Protein AF-A0ABD1NF97-F1 (afdb_monomer)

Solvent-accessible surface area (backbone atoms only — not comparable to full-atom values): 14768 Å² total; per-residue (Å²): 141,86,87,86,78,88,83,76,80,76,78,76,78,68,70,72,87,54,79,69,51,75,65,55,55,48,34,54,52,53,42,52,52,50,52,53,54,33,55,71,38,88,77,66,45,51,82,86,77,49,41,34,66,60,52,49,51,50,58,58,59,49,21,80,76,25,82,35,76,45,43,47,90,87,40,94,49,40,40,38,73,78,60,95,65,89,71,91,49,53,47,26,58,48,53,69,58,53,53,55,48,42,56,36,46,44,54,45,40,45,76,73,75,43,53,78,92,72,33,34,68,71,26,69,68,40,54,51,49,55,50,51,47,41,53,49,49,26,49,18,32,39,49,74,81,70,72,84,68,77,69,74,81,77,76,89,68,90,79,83,89,84,90,79,89,82,82,89,81,89,85,87,80,90,84,89,82,90,84,82,89,77,89,78,78,80,75,84,70,80,76,73,87,68,77,74,82,67,73,84,74,85,76,88,79,89,67,85,83,80,87,85,79,86,87,88,85,85,87,87,135

InterPro domains:
  IPR006936 ALOG domain [PF04852] (19-135)
  IPR006936 ALOG domain [PS51697] (22-149)
  IPR040222 ALOG family [PTHR31165] (17-163)

pLDDT: mean 70.81, std 26.91, range [27.0, 98.5]

Secondary structure (DSSP, 8-state):
---------------------HHHHHHHHHHHHHHHHHHTSSSPPPGGG--HHHHHHHHHHHGGG--EE---TTSTTTT-SS-SS---PPEE--HHHHHHHHHHHHHHHHHTT--GGG-GGG-HHHHHHHHHHHHHHHHHTT----------------------------------------------------GGG---------S--------------

Structure (mmCIF, N/CA/C/O backbone):
data_AF-A0ABD1NF97-F1
#
_entry.id   AF-A0ABD1NF97-F1
#
loop_
_atom_site.group_PDB
_atom_site.id
_atom_site.type_symbol
_atom_site.label_atom_id
_atom_site.label_alt_id
_atom_site.label_comp_id
_atom_site.label_asym_id
_atom_site.label_entity_id
_atom_site.label_seq_id
_atom_site.pdbx_PDB_ins_code
_atom_site.Cartn_x
_atom_site.Cartn_y
_atom_site.Cartn_z
_atom_site.occupancy
_atom_site.B_iso_or_equiv
_atom_site.auth_seq_id
_atom_site.auth_comp_id
_atom_site.auth_asym_id
_atom_site.auth_atom_id
_atom_site.pdbx_PDB_model_num
ATOM 1 N N . MET A 1 1 ? 12.497 46.016 62.627 1.00 49.78 1 MET A N 1
ATOM 2 C CA . MET A 1 1 ? 12.004 46.486 61.315 1.00 49.78 1 MET A CA 1
ATOM 3 C C . MET A 1 1 ? 13.279 46.627 60.500 1.00 49.78 1 MET A C 1
ATOM 5 O O . MET A 1 1 ? 14.109 47.409 60.916 1.00 49.78 1 MET A O 1
ATOM 9 N N . GLU A 1 2 ? 13.640 45.759 59.565 1.00 36.19 2 GLU A N 1
ATOM 10 C CA . GLU A 1 2 ? 12.843 45.143 58.507 1.00 36.19 2 GLU A CA 1
ATOM 11 C C . GLU A 1 2 ? 13.292 43.702 58.207 1.00 36.19 2 GLU A C 1
ATOM 13 O O . GLU A 1 2 ? 14.455 43.334 58.359 1.00 36.19 2 GLU A O 1
ATOM 18 N N . SER A 1 3 ? 12.324 42.896 57.778 1.00 45.62 3 SER A N 1
ATOM 19 C CA . SER A 1 3 ? 12.488 41.577 57.172 1.00 45.62 3 SER A CA 1
ATOM 20 C C . SER A 1 3 ? 12.147 41.700 55.692 1.00 45.62 3 SER A C 1
ATOM 22 O O . SER A 1 3 ? 11.128 42.306 55.393 1.00 45.62 3 SER A O 1
ATOM 24 N N . VAL A 1 4 ? 12.933 41.092 54.802 1.00 44.28 4 VAL A N 1
ATOM 25 C CA . VAL A 1 4 ? 12.587 40.705 53.413 1.00 44.2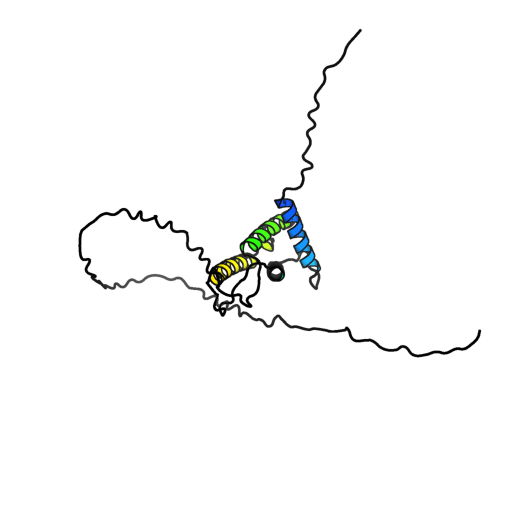8 4 VAL A CA 1
ATOM 26 C C . VAL A 1 4 ? 13.782 39.923 52.846 1.00 44.28 4 VAL A C 1
ATOM 28 O O . VAL A 1 4 ? 14.916 40.259 53.154 1.00 44.28 4 VAL A O 1
ATOM 31 N N . ALA A 1 5 ? 13.701 38.936 51.962 1.00 49.12 5 ALA A N 1
ATOM 32 C CA . ALA A 1 5 ? 12.701 37.962 51.536 1.00 49.12 5 ALA A CA 1
ATOM 33 C C . ALA A 1 5 ? 13.494 37.035 50.585 1.00 49.12 5 ALA A C 1
ATOM 35 O O . ALA A 1 5 ? 14.032 37.503 49.580 1.00 49.12 5 ALA A O 1
ATOM 36 N N . SER A 1 6 ? 13.649 35.747 50.908 1.00 44.94 6 SER A N 1
ATOM 37 C CA . SER A 1 6 ? 14.346 34.794 50.030 1.00 44.94 6 SER A CA 1
ATOM 38 C C . SER A 1 6 ? 13.515 34.536 48.773 1.00 44.94 6 SER A C 1
ATOM 40 O O . SER A 1 6 ? 12.402 34.020 48.848 1.00 44.94 6 SER A O 1
ATOM 42 N N . SER A 1 7 ? 14.057 34.891 47.608 1.00 47.81 7 SER A N 1
ATOM 43 C CA . SER A 1 7 ? 13.431 34.602 46.315 1.00 47.81 7 SER A CA 1
ATOM 44 C C . SER A 1 7 ? 13.564 33.115 45.990 1.00 47.81 7 SER A C 1
ATOM 46 O O . SER A 1 7 ? 14.622 32.646 45.573 1.00 47.81 7 SER A O 1
ATOM 48 N N . ALA A 1 8 ? 12.482 32.366 46.191 1.00 51.72 8 ALA A N 1
ATOM 49 C CA . ALA A 1 8 ? 12.345 31.014 45.676 1.00 51.72 8 ALA A CA 1
ATOM 50 C C . ALA A 1 8 ? 12.132 31.082 44.156 1.00 51.72 8 ALA A C 1
ATOM 52 O O . ALA A 1 8 ? 11.089 31.527 43.679 1.00 51.72 8 ALA A O 1
ATOM 53 N N . VAL A 1 9 ? 13.125 30.637 43.386 1.00 52.00 9 VAL A N 1
ATOM 54 C CA . VAL A 1 9 ? 12.964 30.390 41.950 1.00 52.00 9 VAL A CA 1
ATOM 55 C C . VAL A 1 9 ? 12.079 29.156 41.800 1.00 52.00 9 VAL A C 1
ATOM 57 O O . VAL A 1 9 ? 12.537 28.018 41.900 1.00 52.00 9 VAL A O 1
ATOM 60 N N . THR A 1 10 ? 10.784 29.378 41.591 1.00 45.97 10 THR A N 1
ATOM 61 C CA . THR A 1 10 ? 9.853 28.337 41.161 1.00 45.97 10 THR A CA 1
ATOM 62 C C . THR A 1 10 ? 10.301 27.845 39.789 1.00 45.97 10 THR A C 1
ATOM 64 O O . THR A 1 10 ? 10.126 28.524 38.778 1.00 45.97 10 THR A O 1
ATOM 67 N N . SER A 1 11 ? 10.901 26.656 39.756 1.00 49.81 11 SER A N 1
ATOM 68 C CA . SER A 1 11 ? 11.126 25.913 38.522 1.00 49.81 11 SER A CA 1
ATOM 69 C C . SER A 1 11 ? 9.759 25.597 37.923 1.00 49.81 11 SER A C 1
ATOM 71 O O . SER A 1 11 ? 9.061 24.684 38.365 1.00 49.81 11 SER A O 1
ATOM 73 N N . ILE A 1 12 ? 9.332 26.417 36.960 1.00 46.78 12 ILE A N 1
ATOM 74 C CA . ILE A 1 12 ? 8.165 26.131 36.136 1.00 46.78 12 ILE A CA 1
ATOM 75 C C . ILE A 1 12 ? 8.549 24.894 35.336 1.00 46.78 12 ILE A C 1
ATOM 77 O O . ILE A 1 12 ? 9.208 24.988 34.299 1.00 46.78 12 ILE A O 1
ATOM 81 N N . ASN A 1 13 ? 8.146 23.730 35.838 1.00 52.47 13 ASN A N 1
ATOM 82 C CA . ASN A 1 13 ? 8.077 22.518 35.051 1.00 52.47 13 ASN A CA 1
ATOM 83 C C . ASN A 1 13 ? 7.041 22.793 33.959 1.00 52.47 13 ASN A C 1
ATOM 85 O O . ASN A 1 13 ? 5.844 22.557 34.126 1.00 52.47 13 ASN A O 1
ATOM 89 N N . ARG A 1 14 ? 7.499 23.402 32.859 1.00 51.09 14 ARG A N 1
ATOM 90 C CA . ARG A 1 14 ? 6.777 23.433 31.598 1.00 51.09 14 ARG A CA 1
ATOM 91 C C . ARG A 1 14 ? 6.742 21.983 31.158 1.00 51.09 14 ARG A C 1
ATOM 93 O O . ARG A 1 14 ? 7.592 21.551 30.385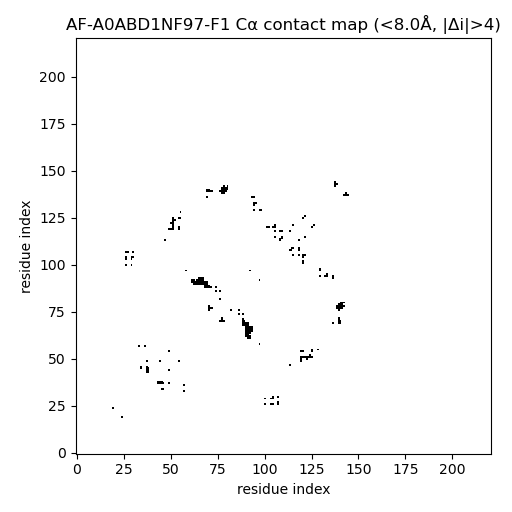 1.00 51.09 14 ARG A O 1
ATOM 100 N N . GLY A 1 15 ? 5.762 21.246 31.685 1.00 49.50 15 GLY A N 1
ATOM 101 C CA . GLY A 1 15 ? 5.246 20.070 31.021 1.00 49.50 15 GLY A CA 1
ATOM 102 C C . GLY A 1 15 ? 5.134 20.475 29.567 1.00 49.50 15 GLY A C 1
ATOM 103 O O . GLY A 1 15 ? 4.468 21.462 29.237 1.00 49.50 15 GLY A O 1
ATOM 104 N N . SER A 1 16 ? 5.931 19.828 28.730 1.00 53.16 16 SER A N 1
ATOM 105 C CA . SER A 1 16 ? 5.841 19.976 27.302 1.00 53.16 16 SER A CA 1
ATOM 106 C C . SER A 1 16 ? 4.410 19.592 26.952 1.00 53.16 16 SER A C 1
ATOM 108 O O . SER A 1 16 ? 4.099 18.428 26.721 1.00 53.16 16 SER A O 1
ATOM 110 N N . ASN A 1 17 ? 3.528 20.591 26.867 1.00 53.34 17 ASN A N 1
ATOM 111 C CA . ASN A 1 17 ? 2.381 20.572 25.971 1.00 53.34 17 ASN A CA 1
ATOM 112 C C . ASN A 1 17 ? 2.981 20.583 24.563 1.00 53.34 17 ASN A C 1
ATOM 114 O O . ASN A 1 17 ? 3.014 21.589 23.857 1.00 53.34 17 ASN A O 1
ATOM 118 N N . GLY A 1 18 ? 3.663 19.478 24.279 1.00 48.50 18 GLY A N 1
ATOM 119 C CA . GLY A 1 18 ? 4.641 19.322 23.241 1.00 48.50 18 GLY A CA 1
ATOM 120 C C . GLY A 1 18 ? 3.869 19.170 21.967 1.00 48.50 18 GLY A C 1
ATOM 121 O O . GLY A 1 18 ? 2.937 18.369 21.882 1.00 48.50 18 GLY A O 1
ATOM 122 N N . THR A 1 19 ? 4.261 19.949 20.972 1.00 54.03 19 THR A N 1
ATOM 123 C CA . THR A 1 19 ? 3.887 19.656 19.602 1.00 54.03 19 THR A CA 1
ATOM 124 C C . THR A 1 19 ? 4.078 18.150 19.379 1.00 54.03 19 THR A C 1
ATOM 126 O O . THR A 1 19 ? 5.170 17.632 19.636 1.00 54.03 19 THR A O 1
ATOM 129 N N . PRO A 1 20 ? 3.020 17.410 18.995 1.00 70.38 20 PRO A N 1
ATOM 130 C CA . PRO A 1 20 ? 3.141 15.975 18.808 1.00 70.38 20 PRO A CA 1
ATOM 131 C C . PRO A 1 20 ? 4.293 15.700 17.846 1.00 70.38 20 PRO A C 1
ATOM 133 O O . PRO A 1 20 ? 4.473 16.426 16.860 1.00 70.38 20 PRO A O 1
ATOM 136 N N . SER A 1 21 ? 5.087 14.672 18.153 1.00 90.62 21 SER A N 1
ATOM 137 C CA . SER A 1 21 ? 6.232 14.282 17.329 1.00 90.62 21 SER A CA 1
ATOM 138 C C . SER A 1 21 ? 5.828 14.210 15.853 1.00 90.62 21 SER A C 1
ATOM 140 O O . SER A 1 21 ? 4.695 13.860 15.509 1.00 90.62 21 SER A O 1
ATOM 142 N N . ARG A 1 22 ? 6.762 14.517 14.944 1.00 92.94 22 ARG A N 1
ATOM 143 C CA . ARG A 1 22 ? 6.546 14.408 13.489 1.00 92.94 22 ARG A CA 1
ATOM 144 C C . ARG A 1 22 ? 5.890 13.075 13.112 1.00 92.94 22 ARG A C 1
ATOM 146 O O . ARG A 1 22 ? 5.011 13.045 12.253 1.00 92.94 22 ARG A O 1
ATOM 153 N N . TYR A 1 23 ? 6.330 11.995 13.757 1.00 95.44 23 TYR A N 1
ATOM 154 C CA . TYR A 1 23 ? 5.786 10.655 13.568 1.00 95.44 23 TYR A CA 1
ATOM 155 C C . TYR A 1 23 ? 4.313 10.563 13.992 1.00 95.44 23 TYR A C 1
ATOM 157 O O . TYR A 1 23 ? 3.487 10.122 13.196 1.00 95.44 23 TYR A O 1
ATOM 165 N N . GLU A 1 24 ? 3.976 11.057 15.184 1.00 96.56 24 GLU A N 1
ATOM 166 C CA . GLU A 1 24 ? 2.613 11.048 15.733 1.00 96.56 24 GLU A CA 1
ATOM 167 C C . GLU A 1 24 ? 1.626 11.807 14.847 1.00 96.56 24 GLU A C 1
ATOM 169 O O . GLU A 1 24 ? 0.547 11.316 14.511 1.00 96.56 24 GLU A O 1
ATOM 174 N N . ASN A 1 25 ? 2.032 12.980 14.360 1.00 95.38 25 ASN A N 1
ATOM 175 C CA . ASN A 1 25 ? 1.221 13.739 13.414 1.00 95.38 25 ASN A CA 1
ATOM 176 C C . ASN A 1 25 ? 0.994 12.997 12.095 1.00 95.38 25 ASN A C 1
ATOM 178 O O . ASN A 1 25 ? -0.105 13.059 11.542 1.00 95.38 25 ASN A O 1
ATOM 182 N N . GLN A 1 26 ? 2.011 12.300 11.585 1.00 96.81 26 GLN A N 1
ATOM 183 C CA . GLN A 1 26 ? 1.865 11.509 10.368 1.00 96.81 26 GLN A CA 1
ATOM 184 C C . GLN A 1 26 ? 0.926 10.320 10.588 1.00 96.81 26 GLN A C 1
ATOM 186 O O . GLN A 1 26 ? 0.010 10.127 9.795 1.00 96.81 26 GLN A O 1
ATOM 191 N N . LYS A 1 27 ? 1.112 9.576 11.683 1.00 97.56 27 LYS A N 1
ATOM 192 C CA . LYS A 1 27 ? 0.276 8.432 12.063 1.00 97.56 27 LYS A CA 1
ATOM 193 C C . LYS A 1 27 ? -1.198 8.825 12.168 1.00 97.56 27 LYS A C 1
ATOM 195 O O . LYS A 1 27 ? -2.045 8.169 11.574 1.00 97.56 27 LYS A O 1
ATOM 200 N N . ARG A 1 28 ? -1.493 9.952 12.826 1.00 97.38 28 ARG A N 1
ATOM 201 C CA . ARG A 1 28 ? -2.857 10.488 12.945 1.00 97.38 28 ARG A CA 1
ATOM 202 C C . ARG A 1 28 ? -3.487 10.830 11.590 1.00 97.38 28 ARG A C 1
ATOM 204 O O . ARG A 1 28 ? -4.653 10.524 11.370 1.00 97.38 28 ARG A O 1
ATOM 211 N N . ARG A 1 29 ? -2.739 11.446 10.666 1.00 97.38 29 ARG A N 1
ATOM 212 C CA . ARG A 1 29 ? -3.246 11.747 9.310 1.00 97.38 29 ARG A CA 1
ATOM 213 C C . ARG A 1 29 ? -3.552 10.484 8.519 1.00 97.38 29 ARG A C 1
ATOM 215 O O . ARG A 1 29 ? -4.593 10.403 7.871 1.00 97.38 29 ARG A O 1
ATOM 222 N N . ASP A 1 30 ? -2.648 9.519 8.584 1.00 97.38 30 ASP A N 1
ATOM 223 C CA . ASP A 1 30 ? -2.799 8.250 7.885 1.00 97.38 30 ASP A CA 1
ATOM 224 C C . ASP A 1 30 ? -4.012 7.477 8.421 1.00 97.38 30 ASP A C 1
ATOM 226 O O . ASP A 1 30 ? -4.826 6.994 7.638 1.00 97.38 30 ASP A O 1
ATOM 230 N N . TRP A 1 31 ? -4.180 7.447 9.747 1.00 97.25 31 TRP A N 1
ATOM 231 C CA . TRP A 1 31 ? -5.344 6.858 10.406 1.00 97.25 31 TRP A CA 1
ATOM 232 C C . TRP A 1 31 ? -6.652 7.524 9.977 1.00 97.25 31 TRP A C 1
ATOM 234 O O . TRP A 1 31 ? -7.570 6.843 9.533 1.00 97.25 31 TRP A O 1
ATOM 244 N N . ASN A 1 32 ? -6.718 8.858 10.013 1.00 96.69 32 ASN A N 1
ATOM 245 C CA . ASN A 1 32 ? -7.910 9.592 9.587 1.00 96.69 32 ASN A CA 1
ATOM 246 C C . ASN A 1 32 ? -8.250 9.329 8.114 1.00 96.69 32 ASN A C 1
ATOM 248 O O . ASN A 1 32 ? -9.417 9.149 7.776 1.00 96.69 32 ASN A O 1
ATOM 252 N N . THR A 1 33 ? -7.234 9.265 7.248 1.00 96.38 33 THR A N 1
ATOM 253 C CA . THR A 1 33 ? -7.406 8.941 5.824 1.00 96.38 33 THR A CA 1
ATOM 254 C C . THR A 1 33 ? -7.990 7.541 5.656 1.00 96.38 33 THR A C 1
ATOM 256 O O . THR A 1 33 ? -8.901 7.337 4.856 1.00 96.38 33 THR A O 1
ATOM 259 N N . PHE A 1 34 ? -7.502 6.576 6.435 1.00 95.81 34 PHE A N 1
ATOM 260 C CA . PHE A 1 34 ? -8.020 5.215 6.420 1.00 95.81 34 PHE A CA 1
ATOM 261 C C . PHE A 1 34 ? -9.462 5.130 6.939 1.00 95.81 34 PHE A C 1
ATOM 263 O O . PHE A 1 34 ? -10.308 4.515 6.295 1.00 95.81 34 PHE A O 1
ATOM 270 N N . CYS A 1 35 ? -9.783 5.786 8.056 1.00 93.81 35 CYS A N 1
ATOM 271 C CA . CYS A 1 35 ? -11.151 5.834 8.572 1.00 93.81 35 CYS A CA 1
ATOM 272 C C . CYS A 1 35 ? -12.116 6.482 7.574 1.00 93.81 35 CYS A C 1
ATOM 274 O O . CYS A 1 35 ? -13.220 5.978 7.382 1.00 93.81 35 CYS A O 1
ATOM 276 N N . GLN A 1 36 ? -11.688 7.552 6.900 1.00 93.38 36 GLN A N 1
ATOM 277 C CA . GLN A 1 36 ? -12.476 8.192 5.850 1.00 93.38 36 GLN A CA 1
ATOM 278 C C . GLN A 1 36 ? -12.691 7.261 4.649 1.00 93.38 36 GLN A C 1
ATOM 280 O O . GLN A 1 36 ? -13.784 7.203 4.089 1.00 93.38 36 GLN A O 1
ATOM 285 N N . TYR A 1 37 ? -11.665 6.500 4.262 1.00 93.81 37 TYR A N 1
ATOM 286 C CA . TYR A 1 37 ? -11.801 5.472 3.236 1.00 93.81 37 TYR A CA 1
ATOM 287 C C . TYR A 1 37 ? -12.847 4.415 3.633 1.00 93.81 37 TYR A C 1
ATOM 289 O O . TYR A 1 37 ? -13.724 4.105 2.831 1.00 93.81 37 TYR A O 1
ATOM 297 N N . LEU A 1 38 ? -12.828 3.930 4.880 1.00 92.00 38 LEU A N 1
ATOM 298 C CA . LEU A 1 38 ? -13.821 2.971 5.382 1.00 92.00 38 LEU A CA 1
ATOM 299 C C . LEU A 1 38 ? -15.247 3.537 5.431 1.00 92.00 38 LEU A C 1
ATOM 301 O O . LEU A 1 38 ? -16.192 2.831 5.087 1.00 92.00 38 LEU A O 1
ATOM 305 N N . SER A 1 39 ? -15.428 4.805 5.806 1.00 88.88 39 SER A N 1
ATOM 306 C CA . SER A 1 39 ? -16.761 5.422 5.826 1.00 88.88 39 SER A CA 1
ATOM 307 C C . SER A 1 39 ? -17.359 5.616 4.432 1.00 88.88 39 SER A C 1
ATOM 309 O O . SER A 1 39 ? -18.577 5.696 4.297 1.00 88.88 39 SER A O 1
ATOM 311 N N . ASN A 1 40 ? -16.514 5.689 3.400 1.00 90.50 40 ASN A N 1
ATOM 312 C CA . ASN A 1 40 ? -16.944 5.848 2.011 1.00 90.50 40 ASN A CA 1
ATOM 313 C C . ASN A 1 40 ? -17.336 4.517 1.345 1.00 90.50 40 ASN A C 1
ATOM 315 O O . ASN A 1 40 ? -17.881 4.532 0.239 1.00 90.50 40 ASN A O 1
ATOM 319 N N . HIS A 1 41 ? -17.079 3.379 1.999 1.00 85.00 41 HIS A N 1
ATOM 320 C CA . HIS A 1 41 ? -17.536 2.072 1.531 1.00 85.00 41 HIS A CA 1
ATOM 321 C C . HIS A 1 41 ? -19.062 1.971 1.518 1.00 85.00 41 HIS A C 1
ATOM 323 O O . HIS A 1 41 ? -19.766 2.632 2.284 1.00 85.00 41 HIS A O 1
ATOM 329 N N . ARG A 1 42 ? -19.589 1.114 0.638 1.00 81.44 42 ARG A N 1
ATOM 330 C CA . ARG A 1 42 ? -21.019 0.788 0.586 1.00 81.44 42 ARG A CA 1
ATOM 331 C C . ARG A 1 42 ? -21.204 -0.727 0.698 1.00 81.44 42 ARG A C 1
ATOM 333 O O . ARG A 1 42 ? -20.939 -1.417 -0.284 1.00 81.44 42 ARG A O 1
ATOM 340 N N . PRO A 1 43 ? -21.682 -1.244 1.848 1.00 80.56 43 PRO A N 1
ATOM 341 C CA . PRO A 1 43 ? -22.144 -0.527 3.050 1.00 80.56 43 PRO A CA 1
ATOM 342 C C . PRO A 1 43 ? -21.000 0.120 3.864 1.00 80.56 43 PRO A C 1
ATOM 344 O O . PRO A 1 43 ? -19.868 -0.352 3.774 1.00 80.56 43 PRO A O 1
ATOM 347 N N . PRO A 1 44 ? -21.270 1.175 4.665 1.00 79.94 44 PRO A N 1
ATOM 348 C CA . PRO A 1 44 ? -20.244 1.822 5.482 1.00 79.94 44 PRO A CA 1
ATOM 349 C C . PRO A 1 44 ? -19.603 0.835 6.455 1.00 79.94 44 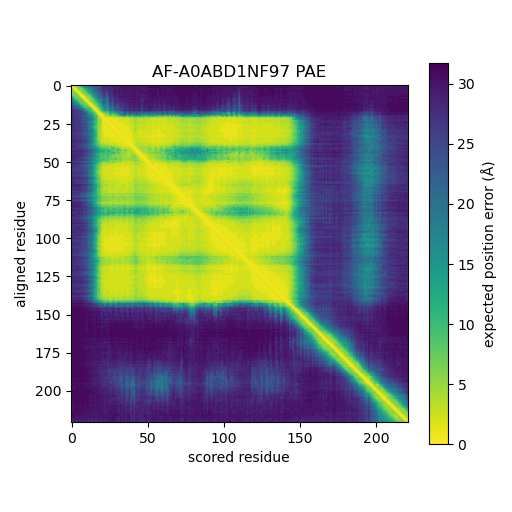PRO A C 1
ATOM 351 O O . PRO A 1 44 ? -20.300 0.119 7.176 1.00 79.94 44 PRO A O 1
ATOM 354 N N . LEU A 1 45 ? -18.272 0.816 6.495 1.00 83.06 45 LEU A N 1
ATOM 355 C CA . LEU A 1 45 ? -17.518 -0.081 7.361 1.00 83.06 45 LEU A CA 1
ATOM 356 C C . LEU A 1 45 ? -16.987 0.678 8.574 1.00 83.06 45 LEU A C 1
ATOM 358 O O . LEU A 1 45 ? -16.416 1.761 8.456 1.00 83.06 45 LEU A O 1
ATOM 362 N N . SER A 1 46 ? -17.141 0.086 9.756 1.00 82.81 46 SER A N 1
ATOM 363 C CA . SER A 1 46 ? -16.448 0.556 10.954 1.00 82.81 46 SER A CA 1
ATOM 364 C C . SER A 1 46 ? -15.039 -0.038 11.019 1.00 82.81 46 SER A C 1
ATOM 366 O O . SER A 1 46 ? -14.768 -1.103 10.460 1.00 82.81 46 SER A O 1
ATOM 368 N N . ALA A 1 47 ? -14.134 0.614 11.754 1.00 80.19 47 ALA A N 1
ATOM 369 C CA . ALA A 1 47 ? -12.785 0.087 11.974 1.00 80.19 47 ALA A CA 1
ATOM 370 C C . ALA A 1 47 ? -12.791 -1.305 12.643 1.00 80.19 47 ALA A C 1
ATOM 372 O O . ALA A 1 47 ? -11.906 -2.110 12.373 1.00 80.19 47 ALA A O 1
ATOM 373 N N . ALA A 1 48 ? -13.807 -1.610 13.460 1.00 79.75 48 ALA A N 1
ATOM 374 C CA . ALA A 1 48 ? -13.964 -2.904 14.128 1.00 79.75 48 ALA A CA 1
ATOM 375 C C . ALA A 1 48 ? -14.413 -4.033 13.182 1.00 79.75 48 ALA A C 1
ATOM 377 O O . ALA A 1 48 ? -14.059 -5.187 13.396 1.00 79.75 48 ALA A O 1
ATOM 378 N N . ALA A 1 49 ? -15.172 -3.705 12.131 1.00 83.25 49 ALA A N 1
ATOM 379 C CA . ALA A 1 49 ? -15.582 -4.653 11.092 1.00 83.25 49 ALA A CA 1
ATOM 380 C C . ALA A 1 49 ? -14.553 -4.763 9.949 1.00 83.25 49 ALA A C 1
ATOM 382 O O . ALA A 1 49 ? -14.733 -5.528 8.999 1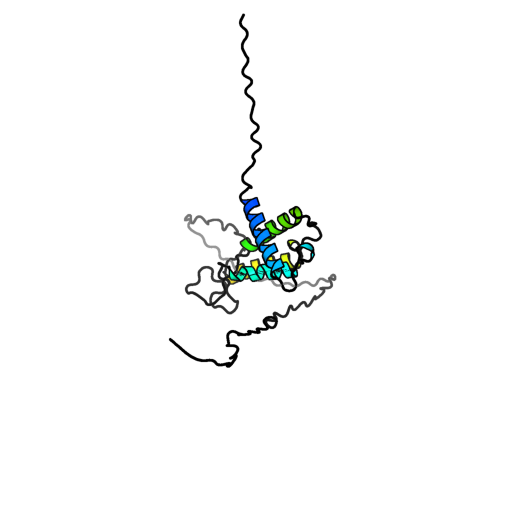.00 83.25 49 ALA A O 1
ATOM 383 N N . CYS A 1 50 ? -13.474 -3.980 10.014 1.00 87.81 50 CYS A N 1
ATOM 384 C CA . CYS A 1 50 ? -12.428 -3.992 9.012 1.00 87.81 50 CYS A CA 1
ATOM 385 C C . CYS A 1 50 ? -11.588 -5.274 9.111 1.00 87.81 50 CYS A C 1
ATOM 387 O O . CYS A 1 50 ? -11.230 -5.735 10.191 1.00 87.81 50 CYS A O 1
ATOM 389 N N . GLY A 1 51 ? -11.230 -5.828 7.955 1.00 91.88 51 GLY A N 1
ATOM 390 C CA . GLY A 1 51 ? -10.429 -7.039 7.836 1.00 91.88 51 GLY A CA 1
ATOM 391 C C . GLY A 1 51 ? -9.294 -6.823 6.844 1.00 91.88 51 GLY A C 1
ATOM 392 O O . GLY A 1 51 ? -9.233 -5.798 6.163 1.00 91.88 51 GLY A O 1
ATOM 393 N N . GLY A 1 52 ? -8.411 -7.814 6.716 1.00 94.19 52 GLY A N 1
ATOM 394 C CA . GLY A 1 52 ? -7.259 -7.725 5.813 1.00 94.19 52 GLY A CA 1
ATOM 395 C C . GLY A 1 52 ? -7.632 -7.435 4.352 1.00 94.19 52 GLY A C 1
ATOM 396 O O . GLY A 1 52 ? -6.879 -6.754 3.668 1.00 94.19 52 GLY A O 1
ATOM 397 N N . ALA A 1 53 ? -8.803 -7.880 3.883 1.00 94.69 53 ALA A N 1
ATOM 398 C CA . ALA A 1 53 ? -9.285 -7.596 2.529 1.00 94.69 53 ALA A CA 1
ATOM 399 C C . ALA A 1 53 ? -9.501 -6.091 2.284 1.00 94.69 53 ALA A C 1
ATOM 401 O O . ALA A 1 53 ? -8.977 -5.550 1.315 1.00 94.69 53 ALA A O 1
ATOM 402 N N . HIS A 1 54 ? -10.178 -5.399 3.204 1.00 94.81 54 HIS A N 1
ATOM 403 C CA . HIS A 1 54 ? -10.400 -3.951 3.122 1.00 94.81 54 HIS A CA 1
ATOM 404 C C . HIS A 1 54 ? -9.084 -3.164 3.203 1.00 94.81 54 HIS A C 1
ATOM 406 O O . HIS A 1 54 ? -8.925 -2.134 2.553 1.00 94.81 54 HIS A O 1
ATOM 412 N N . VAL A 1 55 ? -8.107 -3.670 3.966 1.00 97.00 55 VAL A N 1
ATOM 413 C CA . VAL A 1 55 ? -6.751 -3.102 3.983 1.00 97.00 55 VAL A CA 1
ATOM 414 C C . VAL A 1 55 ? -6.091 -3.246 2.615 1.00 97.00 55 VAL A C 1
ATOM 416 O O . VAL A 1 55 ? -5.521 -2.281 2.118 1.00 97.00 55 VAL A O 1
ATOM 419 N N . LEU A 1 56 ? -6.164 -4.421 1.985 1.00 97.38 56 LEU A N 1
ATOM 420 C CA . LEU A 1 56 ? -5.605 -4.613 0.646 1.00 97.38 56 LEU A CA 1
ATOM 421 C C . LEU A 1 56 ? -6.261 -3.680 -0.366 1.00 97.38 56 LEU A C 1
ATOM 423 O O . LEU A 1 56 ? -5.556 -3.042 -1.140 1.00 97.38 56 LEU A O 1
ATOM 427 N N . GLU A 1 57 ? -7.582 -3.558 -0.344 1.00 95.94 57 GLU A N 1
ATOM 428 C CA . GLU A 1 57 ? -8.304 -2.652 -1.233 1.00 95.94 57 GLU A CA 1
ATOM 429 C C . GLU A 1 57 ? -7.879 -1.191 -1.029 1.00 95.94 57 GLU A C 1
ATOM 431 O O . GLU A 1 57 ? -7.592 -0.491 -2.001 1.00 95.94 57 GLU A O 1
ATOM 436 N N . PHE A 1 58 ? -7.703 -0.763 0.225 1.00 96.75 58 PHE A N 1
ATOM 437 C CA . PHE A 1 58 ? -7.146 0.550 0.538 1.00 96.75 58 PHE A CA 1
ATOM 438 C C . PHE A 1 58 ? -5.751 0.746 -0.071 1.00 96.75 58 PHE A C 1
ATOM 440 O O . PHE A 1 58 ? -5.482 1.782 -0.674 1.00 96.75 58 PHE A O 1
ATOM 447 N N . LEU A 1 59 ? -4.861 -0.246 0.029 1.00 97.31 59 LEU A N 1
ATOM 448 C CA . LEU A 1 59 ? -3.523 -0.153 -0.566 1.00 97.31 59 LEU A CA 1
ATOM 449 C C . LEU A 1 59 ? -3.570 -0.037 -2.097 1.00 97.31 59 LEU A C 1
ATOM 451 O O . LEU A 1 59 ? -2.757 0.689 -2.664 1.00 97.31 59 LEU A O 1
ATOM 455 N N . HIS A 1 60 ? -4.527 -0.692 -2.760 1.00 95.94 60 HIS A N 1
ATOM 456 C CA . HIS A 1 60 ? -4.740 -0.539 -4.204 1.00 95.94 60 HIS A CA 1
ATOM 457 C C . HIS A 1 60 ? -5.323 0.833 -4.554 1.00 95.94 60 HIS A C 1
ATOM 459 O O . HIS A 1 60 ? -4.916 1.439 -5.542 1.00 95.94 60 HIS A O 1
ATOM 465 N N . TYR A 1 61 ? -6.232 1.362 -3.734 1.00 95.50 61 TYR A N 1
ATOM 466 C CA . TYR A 1 61 ? -6.748 2.721 -3.891 1.00 95.50 61 TYR A CA 1
ATOM 467 C C . TYR A 1 61 ? -5.617 3.763 -3.844 1.00 95.50 61 TYR A C 1
ATOM 469 O O . TYR A 1 61 ? -5.572 4.677 -4.666 1.00 95.50 61 TYR A O 1
ATOM 477 N N . LEU A 1 62 ? -4.628 3.584 -2.961 1.00 96.31 62 LEU A N 1
ATOM 478 C CA . LEU A 1 62 ? -3.482 4.494 -2.864 1.00 96.31 62 LEU A CA 1
ATOM 479 C C . LEU A 1 62 ? -2.592 4.520 -4.114 1.00 96.31 62 LEU A C 1
ATOM 481 O O . LEU A 1 62 ? -1.891 5.517 -4.332 1.00 96.31 62 LEU A O 1
ATOM 485 N N . ASP A 1 63 ? -2.609 3.475 -4.946 1.00 95.31 63 ASP A N 1
ATOM 486 C CA . ASP A 1 63 ? -1.834 3.450 -6.189 1.00 95.31 63 ASP A CA 1
ATOM 487 C C . ASP A 1 63 ? -2.284 4.533 -7.181 1.00 95.31 63 ASP A C 1
ATOM 489 O O . ASP A 1 63 ? -1.457 4.998 -7.964 1.00 95.31 63 ASP A O 1
ATOM 493 N N . GLN A 1 64 ? -3.524 5.031 -7.087 1.00 94.69 64 GLN A N 1
ATOM 494 C CA . GLN A 1 64 ? -4.014 6.156 -7.901 1.00 94.69 64 GLN A CA 1
ATOM 495 C C . GLN A 1 64 ? -3.206 7.444 -7.692 1.00 94.69 64 GLN A C 1
ATOM 497 O O . GLN A 1 64 ? -3.070 8.258 -8.603 1.00 94.69 64 GLN A O 1
ATOM 502 N N . PHE A 1 65 ? -2.627 7.608 -6.501 1.00 94.50 65 PHE A N 1
ATOM 503 C CA . PHE A 1 65 ? -1.794 8.754 -6.125 1.00 94.50 65 PHE A CA 1
ATOM 504 C C . PHE A 1 65 ? -0.301 8.397 -6.111 1.00 94.50 65 PHE A C 1
ATOM 506 O O . PHE A 1 65 ? 0.525 9.082 -5.496 1.00 94.50 65 PHE A O 1
ATOM 513 N N . GLY A 1 66 ? 0.044 7.277 -6.748 1.00 95.19 66 GLY A N 1
ATOM 514 C CA . GLY A 1 66 ? 1.393 6.758 -6.857 1.00 95.19 66 GLY A CA 1
ATOM 515 C C . GLY A 1 66 ? 2.331 7.687 -7.621 1.00 95.19 66 GLY A C 1
ATOM 516 O O . GLY A 1 66 ? 1.934 8.409 -8.531 1.00 95.19 66 GLY A O 1
ATOM 517 N N . LYS A 1 67 ? 3.620 7.635 -7.277 1.00 95.50 67 LYS A N 1
ATOM 518 C CA . LYS A 1 67 ? 4.685 8.379 -7.979 1.00 95.50 67 LYS A CA 1
ATOM 519 C C . LYS A 1 67 ? 5.753 7.473 -8.584 1.00 95.50 67 LYS A C 1
ATOM 521 O O . LYS A 1 67 ? 6.639 7.944 -9.289 1.00 95.50 67 LYS A O 1
ATOM 526 N N . THR A 1 68 ? 5.691 6.174 -8.308 1.00 95.00 68 THR A N 1
ATOM 527 C CA . THR A 1 68 ? 6.687 5.211 -8.778 1.00 95.00 68 THR A CA 1
ATOM 528 C C . THR A 1 68 ? 6.199 4.567 -10.060 1.00 95.00 68 THR A C 1
ATOM 530 O O . THR A 1 68 ? 5.135 3.958 -10.069 1.00 95.00 68 THR A O 1
ATOM 533 N N . LYS A 1 69 ? 6.979 4.657 -11.139 1.00 95.25 69 LYS A N 1
ATOM 534 C CA . LYS A 1 69 ? 6.701 3.907 -12.368 1.00 95.25 69 LYS A CA 1
ATOM 535 C C . LYS A 1 69 ? 6.966 2.421 -12.122 1.00 95.25 69 LYS A C 1
ATOM 537 O O . LYS A 1 69 ? 8.062 2.052 -11.703 1.00 95.25 69 LYS A O 1
ATOM 542 N N . VAL A 1 70 ? 5.956 1.586 -12.364 1.00 95.12 70 VAL A N 1
ATOM 543 C CA . VAL A 1 70 ? 6.049 0.128 -12.223 1.00 95.12 70 VAL A CA 1
ATOM 544 C C . VAL A 1 70 ? 5.759 -0.506 -13.575 1.00 95.12 70 VAL A C 1
ATOM 546 O O . VAL A 1 70 ? 4.643 -0.412 -14.082 1.00 95.12 70 VAL A O 1
ATOM 549 N N . HIS A 1 71 ? 6.776 -1.118 -14.179 1.00 96.19 71 HIS A N 1
ATOM 550 C CA . HIS A 1 71 ? 6.677 -1.671 -15.526 1.00 96.19 71 HIS A CA 1
ATOM 551 C C . HIS A 1 71 ? 5.905 -3.000 -15.540 1.00 96.19 71 HIS A C 1
ATOM 553 O O . HIS A 1 71 ? 6.140 -3.870 -14.703 1.00 96.19 71 HIS A O 1
ATOM 559 N N . SER A 1 72 ? 4.995 -3.162 -16.507 1.00 94.88 72 SER A N 1
ATOM 560 C CA . SER A 1 72 ? 4.361 -4.456 -16.809 1.00 94.88 72 SER A CA 1
ATOM 561 C C . SER A 1 72 ? 5.412 -5.462 -17.302 1.00 94.88 72 SER A C 1
ATOM 563 O O . SER A 1 72 ? 6.325 -5.031 -18.004 1.00 94.88 72 SER A O 1
ATOM 565 N N . PRO A 1 73 ? 5.286 -6.777 -17.040 1.00 94.44 73 PRO A N 1
ATOM 566 C CA . PRO A 1 73 ? 6.179 -7.800 -17.602 1.00 94.44 73 PRO A CA 1
ATOM 567 C C . PRO A 1 73 ? 6.288 -7.777 -19.133 1.00 94.44 73 PRO A C 1
ATOM 569 O O . PRO A 1 73 ? 7.306 -8.163 -19.689 1.00 94.44 73 PRO A O 1
ATOM 572 N N . THR A 1 74 ? 5.249 -7.296 -19.816 1.00 95.56 74 THR A N 1
ATOM 573 C CA . THR A 1 74 ? 5.216 -7.131 -21.279 1.00 95.56 74 THR A CA 1
ATOM 574 C C . THR A 1 74 ? 5.843 -5.821 -21.765 1.00 95.56 74 THR A C 1
ATOM 576 O O . THR A 1 74 ? 5.909 -5.569 -22.965 1.00 95.56 74 THR A O 1
ATOM 579 N N . CYS A 1 75 ? 6.274 -4.947 -20.852 1.00 95.81 75 CYS A N 1
ATOM 580 C CA . CYS A 1 75 ? 6.892 -3.673 -21.190 1.00 95.81 75 CYS A CA 1
ATOM 581 C C . CYS A 1 75 ? 8.350 -3.888 -21.627 1.00 95.81 75 CYS A C 1
ATOM 583 O O . CYS A 1 75 ? 9.097 -4.530 -20.889 1.00 95.81 75 CYS A O 1
ATOM 585 N N . PRO A 1 76 ? 8.811 -3.270 -22.731 1.00 95.25 76 PRO A N 1
ATOM 586 C CA . PRO A 1 76 ? 10.212 -3.349 -23.163 1.00 95.25 76 PRO A CA 1
ATOM 587 C C . PRO A 1 76 ? 11.223 -2.847 -22.123 1.00 95.25 76 PRO A C 1
ATOM 589 O O . PRO A 1 76 ? 12.400 -3.182 -22.180 1.00 95.25 76 PRO A O 1
ATOM 592 N N . PHE A 1 77 ? 10.768 -2.026 -21.173 1.00 94.44 77 PHE A N 1
ATOM 593 C CA . PHE A 1 77 ? 11.595 -1.454 -20.113 1.00 94.44 77 PHE A CA 1
ATOM 594 C C . PHE A 1 77 ? 11.555 -2.252 -18.801 1.00 94.44 77 PHE A C 1
ATOM 596 O O . PHE A 1 77 ? 12.116 -1.808 -17.800 1.00 94.44 77 PHE A O 1
ATOM 603 N N . PHE A 1 78 ? 10.879 -3.404 -18.765 1.00 95.06 78 PHE A N 1
ATOM 604 C CA . PHE A 1 78 ? 10.842 -4.242 -17.571 1.00 95.06 78 PHE A CA 1
ATOM 605 C C . PHE A 1 78 ? 12.256 -4.709 -17.203 1.00 95.06 78 PHE A C 1
ATOM 607 O O . PHE A 1 78 ? 12.952 -5.313 -18.014 1.00 95.06 78 PHE A O 1
ATOM 614 N N . GLY A 1 79 ? 12.689 -4.428 -15.974 1.00 93.75 79 GLY A N 1
ATOM 615 C CA . GLY A 1 79 ? 14.033 -4.781 -15.515 1.00 93.75 79 GLY A CA 1
ATOM 616 C C . GLY A 1 79 ? 15.122 -3.765 -15.859 1.00 93.75 79 GLY A C 1
ATOM 617 O O . GLY A 1 79 ? 16.281 -4.020 -15.542 1.00 93.75 79 GLY A O 1
ATOM 618 N N . LEU A 1 80 ? 14.785 -2.614 -16.455 1.00 90.88 80 LEU A N 1
ATOM 619 C CA . LEU A 1 80 ? 15.749 -1.555 -16.767 1.00 90.88 80 LEU A CA 1
ATOM 620 C C . LEU A 1 80 ? 15.668 -0.421 -15.723 1.00 90.88 80 LEU A C 1
ATOM 622 O O . LEU A 1 80 ? 14.649 0.266 -15.661 1.00 90.88 80 LEU A O 1
ATOM 626 N N . PRO A 1 81 ? 16.733 -0.158 -14.936 1.00 88.88 81 PRO A N 1
ATOM 627 C CA . PRO A 1 81 ? 16.732 0.906 -13.922 1.00 88.88 81 PRO A CA 1
ATOM 628 C C . PRO A 1 81 ? 16.566 2.320 -14.476 1.00 88.88 81 PRO A C 1
ATOM 630 O O . PRO A 1 81 ? 15.913 3.152 -13.851 1.00 88.88 81 PRO A O 1
ATOM 633 N N . ASN A 1 82 ? 17.155 2.580 -15.644 1.00 86.75 82 ASN A N 1
ATOM 634 C CA . ASN A 1 82 ? 17.142 3.878 -16.310 1.00 86.75 82 ASN A CA 1
ATOM 635 C C . ASN A 1 82 ? 16.601 3.690 -17.734 1.00 86.75 82 ASN A C 1
ATOM 637 O O . ASN A 1 82 ? 17.389 3.474 -18.658 1.00 86.75 82 ASN A O 1
ATOM 641 N N . PRO A 1 83 ? 15.270 3.690 -17.923 1.00 86.75 83 PRO A N 1
ATOM 642 C CA . PRO A 1 83 ? 14.681 3.494 -19.239 1.00 86.75 83 PRO A CA 1
ATOM 643 C C . PRO A 1 83 ? 14.995 4.687 -20.163 1.00 86.75 83 PRO A C 1
ATOM 645 O O . PRO A 1 83 ? 14.875 5.834 -19.733 1.00 86.75 83 PRO A O 1
ATOM 648 N N . PRO A 1 84 ? 15.368 4.445 -21.433 1.00 87.56 84 PRO A N 1
ATOM 649 C CA . PRO A 1 84 ? 15.759 5.499 -22.374 1.00 87.56 84 PRO A CA 1
ATOM 650 C C . PRO A 1 84 ? 14.577 6.313 -22.927 1.00 87.56 84 PRO A C 1
ATOM 652 O O . PRO A 1 84 ? 14.787 7.363 -23.527 1.00 87.56 84 PRO A O 1
ATOM 655 N N . ALA A 1 85 ? 13.339 5.842 -22.744 1.00 90.88 85 ALA A N 1
ATOM 656 C CA . ALA A 1 85 ? 12.125 6.494 -23.228 1.00 90.88 85 ALA A CA 1
ATOM 657 C C . ALA A 1 85 ? 10.949 6.293 -22.248 1.00 90.88 85 ALA A C 1
ATOM 659 O O . ALA A 1 85 ? 10.952 5.340 -21.459 1.00 90.88 85 ALA A O 1
ATOM 660 N N . PRO A 1 86 ? 9.930 7.177 -22.268 1.00 92.88 86 PRO A N 1
ATOM 661 C CA . PRO A 1 86 ? 8.735 7.020 -21.443 1.00 92.88 86 PRO A CA 1
ATOM 662 C C . PRO A 1 86 ? 7.874 5.830 -21.899 1.00 92.88 86 PRO A C 1
ATOM 664 O O . PRO A 1 86 ? 7.924 5.398 -23.047 1.00 92.88 86 PRO A O 1
ATOM 667 N N . CYS A 1 87 ? 7.038 5.310 -20.994 1.00 94.62 87 CYS A N 1
ATOM 668 C CA . CYS A 1 87 ? 6.127 4.200 -21.286 1.00 94.62 87 CYS A CA 1
ATOM 669 C C . CYS A 1 87 ? 4.751 4.377 -20.625 1.00 94.62 87 CYS A C 1
ATOM 671 O O . CYS A 1 87 ? 4.649 5.052 -19.586 1.00 94.62 87 CYS A O 1
ATOM 673 N N . PRO A 1 88 ? 3.708 3.711 -21.161 1.00 94.94 88 PRO A N 1
ATOM 674 C CA . PRO A 1 88 ? 2.336 3.825 -20.663 1.00 94.94 88 PRO A CA 1
ATOM 675 C C . PRO A 1 88 ? 2.093 3.057 -19.355 1.00 94.94 88 PRO A C 1
ATOM 677 O O . PRO A 1 88 ? 0.962 2.976 -18.889 1.00 94.94 88 PRO A O 1
ATOM 680 N N . CYS A 1 89 ? 3.129 2.473 -18.743 1.00 96.12 89 CYS A N 1
ATOM 681 C CA . CYS A 1 89 ? 2.966 1.732 -17.496 1.00 96.12 89 CYS A CA 1
ATOM 682 C C . CYS A 1 89 ? 2.449 2.641 -16.363 1.00 96.12 89 CYS A C 1
ATOM 684 O O . CYS A 1 89 ? 2.816 3.825 -16.305 1.00 96.12 89 CYS A O 1
ATOM 686 N N . PRO A 1 90 ? 1.630 2.103 -15.447 1.00 95.44 90 PRO A N 1
ATOM 687 C CA . PRO A 1 90 ? 1.011 2.892 -14.393 1.00 95.44 90 PRO A CA 1
ATOM 688 C C . PRO A 1 90 ? 2.039 3.418 -13.386 1.00 95.44 90 PRO A C 1
ATOM 690 O O . PRO A 1 90 ? 3.122 2.849 -13.194 1.00 95.44 90 PRO A O 1
ATOM 693 N N . LEU A 1 91 ? 1.675 4.515 -12.723 1.00 96.19 91 LEU A N 1
ATOM 694 C CA . LEU A 1 91 ? 2.322 4.939 -11.489 1.00 96.19 91 LEU A CA 1
ATOM 695 C C . LEU A 1 91 ? 1.636 4.248 -10.310 1.00 96.19 91 LEU A C 1
ATOM 697 O O . LEU A 1 91 ? 0.426 4.060 -10.324 1.00 96.19 91 LEU A O 1
ATOM 701 N N . ARG A 1 92 ? 2.423 3.847 -9.316 1.00 97.25 92 ARG A N 1
ATOM 702 C CA . ARG A 1 92 ? 1.970 3.166 -8.099 1.00 97.25 92 ARG A CA 1
ATOM 703 C C . ARG A 1 92 ? 2.722 3.693 -6.883 1.00 97.25 92 ARG A C 1
ATOM 705 O O . ARG A 1 92 ? 3.714 4.427 -7.016 1.00 97.25 92 ARG A O 1
ATOM 712 N N . GLN A 1 93 ? 2.253 3.366 -5.688 1.00 97.69 93 GLN A N 1
ATOM 713 C CA . GLN A 1 93 ? 2.987 3.671 -4.466 1.00 97.69 93 GLN A CA 1
ATOM 714 C C . GLN A 1 93 ? 4.295 2.885 -4.427 1.00 97.69 93 GLN A C 1
ATOM 716 O O . GLN A 1 93 ? 4.374 1.744 -4.878 1.00 97.69 93 GLN A O 1
ATOM 721 N N . ALA A 1 94 ? 5.349 3.493 -3.884 1.00 97.00 94 ALA A N 1
ATOM 722 C CA . ALA A 1 94 ? 6.582 2.756 -3.635 1.00 97.00 94 ALA A CA 1
ATOM 723 C C . ALA A 1 94 ? 6.345 1.729 -2.521 1.00 97.00 94 ALA A C 1
ATOM 725 O O . ALA A 1 94 ? 5.717 2.063 -1.513 1.00 97.00 94 ALA A O 1
ATOM 726 N N . TRP A 1 95 ? 6.909 0.524 -2.652 1.00 96.62 95 TRP A N 1
ATOM 727 C CA . TRP A 1 95 ? 6.741 -0.532 -1.646 1.00 96.62 95 TRP A CA 1
ATOM 728 C C . TRP A 1 95 ? 7.088 -0.035 -0.228 1.00 96.62 95 TRP A C 1
ATOM 730 O O . TRP A 1 95 ? 6.324 -0.250 0.707 1.00 96.62 95 TRP A O 1
ATOM 740 N N . GLY A 1 96 ? 8.195 0.708 -0.080 1.00 96.75 96 GLY A N 1
ATOM 741 C CA . GLY A 1 96 ? 8.647 1.212 1.220 1.00 96.75 96 GLY A CA 1
ATOM 742 C C . GLY A 1 96 ? 7.705 2.256 1.828 1.00 96.75 96 GLY A C 1
ATOM 743 O O . GLY A 1 96 ? 7.601 2.356 3.047 1.00 96.75 96 GLY A O 1
ATOM 744 N N . SER A 1 97 ? 6.975 3.009 0.999 1.00 97.00 97 SER A N 1
ATOM 745 C CA . SER A 1 97 ? 5.935 3.928 1.474 1.00 97.00 97 SER A CA 1
ATOM 746 C C . SER A 1 97 ? 4.723 3.166 2.008 1.00 97.00 97 SER A C 1
ATOM 748 O O . SER A 1 97 ? 4.196 3.546 3.053 1.00 97.00 97 SER A O 1
ATOM 750 N N . LEU A 1 98 ? 4.319 2.082 1.335 1.00 98.25 98 LEU A N 1
ATOM 751 C CA . LEU A 1 98 ? 3.229 1.212 1.786 1.00 98.25 98 LEU A CA 1
ATOM 752 C C . LEU A 1 98 ? 3.585 0.484 3.088 1.00 98.25 98 LEU A C 1
ATOM 754 O O . LEU A 1 98 ? 2.780 0.468 4.015 1.00 98.25 98 LEU A O 1
ATOM 758 N N . ASP A 1 99 ? 4.796 -0.066 3.192 1.00 98.06 99 ASP A N 1
ATOM 759 C CA . ASP A 1 99 ? 5.262 -0.768 4.395 1.00 98.06 99 ASP A CA 1
ATOM 760 C C . ASP A 1 99 ? 5.303 0.162 5.618 1.00 98.06 99 ASP A C 1
ATOM 762 O O . ASP A 1 99 ? 4.725 -0.135 6.666 1.00 98.06 99 ASP A O 1
ATOM 766 N N . ALA A 1 100 ? 5.880 1.357 5.452 1.00 98.00 100 ALA A N 1
ATOM 767 C CA . ALA A 1 100 ? 5.917 2.359 6.510 1.00 98.00 100 ALA A CA 1
ATOM 768 C C . ALA A 1 100 ? 4.514 2.844 6.916 1.00 98.00 100 ALA A C 1
ATOM 770 O O . ALA A 1 100 ? 4.275 3.113 8.095 1.00 98.00 100 ALA A O 1
ATOM 771 N N . LEU A 1 101 ? 3.592 2.984 5.956 1.00 98.50 101 LEU A N 1
ATOM 772 C CA . LEU A 1 101 ? 2.192 3.318 6.222 1.00 98.50 101 LEU A CA 1
ATOM 773 C C . LEU A 1 101 ? 1.513 2.221 7.049 1.00 98.50 101 LEU A C 1
ATOM 775 O O . LEU A 1 101 ? 0.905 2.522 8.072 1.00 98.50 101 LEU A O 1
ATOM 779 N N . ILE A 1 102 ? 1.660 0.957 6.650 1.00 98.38 102 ILE A N 1
ATOM 780 C CA . ILE A 1 102 ? 1.084 -0.186 7.365 1.00 98.38 102 ILE A CA 1
ATOM 781 C C . ILE A 1 102 ? 1.634 -0.287 8.790 1.00 98.38 102 ILE A C 1
ATOM 783 O O . ILE A 1 102 ? 0.866 -0.533 9.718 1.00 98.38 102 ILE A O 1
ATOM 787 N N . GLY A 1 103 ? 2.931 -0.039 8.995 1.00 98.06 103 GLY A N 1
ATOM 788 C CA . GLY A 1 103 ? 3.518 0.030 10.335 1.00 98.06 103 GLY A CA 1
ATOM 789 C C . GLY A 1 103 ? 2.854 1.093 11.219 1.00 98.06 103 GLY A C 1
ATOM 790 O O . GLY A 1 103 ? 2.501 0.810 12.362 1.00 98.06 103 GLY A O 1
ATOM 791 N N . ARG A 1 104 ? 2.606 2.292 10.673 1.00 98.50 104 ARG A N 1
ATOM 792 C CA . ARG A 1 104 ? 1.901 3.366 11.392 1.00 98.50 104 ARG A CA 1
ATOM 793 C C . ARG A 1 104 ? 0.439 3.024 11.669 1.00 98.50 104 ARG A C 1
ATOM 795 O O . ARG A 1 104 ? -0.031 3.284 12.770 1.00 98.50 104 ARG A O 1
ATOM 802 N N . LEU A 1 105 ? -0.262 2.420 10.710 1.00 98.12 105 LEU A N 1
ATOM 803 C CA . LEU A 1 105 ? -1.664 2.029 10.874 1.00 98.12 105 LEU A CA 1
ATOM 804 C C . LEU A 1 105 ? -1.849 0.899 11.894 1.00 98.12 105 LEU A C 1
ATOM 806 O O . LEU A 1 105 ? -2.835 0.922 12.624 1.00 98.12 105 LEU A O 1
ATOM 810 N N . ARG A 1 106 ? -0.893 -0.035 12.019 1.00 97.50 106 ARG A N 1
ATOM 811 C CA . ARG A 1 106 ? -0.901 -1.023 13.114 1.00 97.50 106 ARG A CA 1
ATOM 812 C C . ARG A 1 106 ? -0.859 -0.343 14.480 1.00 97.50 106 ARG A C 1
ATOM 814 O O . ARG A 1 106 ? -1.703 -0.646 15.312 1.00 97.50 106 ARG A O 1
ATOM 821 N N . ALA A 1 107 ? 0.079 0.587 14.670 1.00 97.31 107 ALA A N 1
ATOM 822 C CA . ALA A 1 107 ? 0.218 1.324 15.924 1.00 97.31 107 ALA A CA 1
ATOM 823 C C . ALA A 1 107 ? -1.015 2.196 16.220 1.00 97.31 107 ALA A C 1
ATOM 825 O O . ALA A 1 107 ? -1.503 2.215 17.344 1.00 97.31 107 ALA A O 1
ATOM 826 N N . ALA A 1 108 ? -1.559 2.875 15.204 1.00 97.31 108 ALA A N 1
ATOM 827 C CA . ALA A 1 108 ? -2.784 3.659 15.348 1.00 97.31 108 ALA A CA 1
ATOM 828 C C . ALA A 1 108 ? -3.977 2.786 15.763 1.00 97.31 108 ALA A C 1
ATOM 830 O O . ALA A 1 108 ? -4.736 3.158 16.648 1.00 97.31 108 ALA A O 1
ATOM 831 N N . PHE A 1 109 ? -4.118 1.597 15.168 1.00 96.00 109 PHE A N 1
ATOM 832 C CA . PHE A 1 109 ? -5.193 0.669 15.509 1.00 96.00 109 PHE A CA 1
ATOM 833 C C . PHE A 1 109 ? -5.178 0.285 16.993 1.00 96.00 109 PHE A C 1
ATOM 835 O O . PHE A 1 109 ? -6.230 0.281 17.626 1.00 96.00 109 PHE A O 1
ATOM 842 N N . GLU A 1 110 ? -3.997 0.010 17.550 1.00 95.38 110 GLU A N 1
ATOM 843 C CA . GLU A 1 110 ? -3.829 -0.335 18.968 1.00 95.38 110 GLU A CA 1
ATOM 844 C C . GLU A 1 110 ? -4.167 0.845 19.894 1.00 95.38 110 GLU A C 1
ATOM 846 O O . GLU A 1 110 ? -4.887 0.682 20.878 1.00 95.38 110 GLU A O 1
ATOM 851 N N . GLU A 1 111 ? -3.747 2.061 19.538 1.00 95.19 111 GLU A N 1
ATOM 852 C CA . GLU A 1 111 ? -4.075 3.281 20.292 1.00 95.19 111 GLU A CA 1
ATOM 853 C C . GLU A 1 111 ? -5.561 3.654 20.232 1.00 95.19 111 GLU A C 1
ATOM 855 O O . GLU A 1 111 ? -6.096 4.258 21.160 1.00 95.19 111 GLU A O 1
ATOM 860 N N . ASN A 1 112 ? -6.252 3.262 19.163 1.00 93.75 112 ASN A N 1
ATOM 861 C CA . ASN A 1 112 ? -7.686 3.463 18.989 1.00 93.75 112 ASN A CA 1
ATOM 862 C C . ASN A 1 112 ? -8.538 2.322 19.585 1.00 93.75 112 ASN A C 1
ATOM 864 O O . ASN A 1 112 ? -9.722 2.211 19.261 1.00 93.75 112 ASN A O 1
ATOM 868 N N . GLY A 1 113 ? -7.963 1.501 20.473 1.00 90.81 113 GLY A N 1
ATOM 869 C CA . GLY A 1 113 ? -8.666 0.452 21.224 1.00 90.81 113 GLY A CA 1
ATOM 870 C C . GLY A 1 113 ? -8.728 -0.906 20.522 1.00 90.81 113 GLY A C 1
ATOM 871 O O . GLY A 1 113 ? -9.427 -1.813 20.976 1.00 90.81 113 GLY A O 1
ATOM 872 N N . GLY A 1 114 ? -8.015 -1.061 19.408 1.00 91.44 114 GLY A N 1
ATOM 873 C CA . GLY A 1 114 ? -7.879 -2.323 18.702 1.00 91.44 114 GLY A CA 1
ATOM 874 C C . GLY A 1 114 ? -6.921 -3.281 19.409 1.00 91.44 114 GLY A C 1
ATOM 875 O O . GLY A 1 114 ? -5.906 -2.882 19.971 1.00 91.44 114 GLY A O 1
ATOM 876 N N . ARG A 1 115 ? -7.222 -4.580 19.365 1.00 91.50 115 ARG A N 1
ATOM 877 C CA . ARG A 1 115 ? -6.333 -5.606 19.921 1.00 91.50 115 ARG A CA 1
ATOM 878 C C . ARG A 1 115 ? -5.263 -6.010 18.902 1.00 91.50 115 ARG A C 1
ATOM 880 O O . ARG A 1 115 ? -5.595 -6.164 17.722 1.00 91.50 115 ARG A O 1
ATOM 887 N N . PRO A 1 116 ? -4.011 -6.254 19.325 1.00 91.06 116 PRO A N 1
ATOM 888 C CA . PRO A 1 116 ? -2.946 -6.656 18.410 1.00 91.06 116 PRO A CA 1
ATOM 889 C C . PRO A 1 116 ? -3.231 -8.010 17.738 1.00 91.06 116 PRO A C 1
ATOM 891 O O . PRO A 1 116 ? -2.873 -8.200 16.576 1.00 91.06 116 PRO A O 1
ATOM 894 N N . GLU A 1 117 ? -3.943 -8.929 18.404 1.00 91.38 117 GLU A N 1
ATOM 895 C CA . GLU A 1 117 ? -4.282 -10.246 17.837 1.00 91.38 117 GLU A CA 1
ATOM 896 C C . GLU A 1 117 ? -5.268 -10.160 16.665 1.00 91.38 117 GLU A C 1
ATOM 898 O O . GLU A 1 117 ? -5.193 -10.945 15.721 1.00 91.38 117 GLU A O 1
ATOM 903 N N . THR A 1 118 ? -6.193 -9.199 16.712 1.00 92.06 118 THR A N 1
ATOM 904 C CA . THR A 1 118 ? -7.232 -8.995 15.691 1.00 92.06 118 THR A CA 1
ATOM 905 C C . THR A 1 118 ? -6.867 -7.882 14.714 1.00 92.06 118 THR A C 1
ATOM 907 O O . THR A 1 118 ? -7.730 -7.372 14.004 1.00 92.06 118 THR A O 1
ATOM 910 N N . ASN A 1 119 ? -5.602 -7.460 14.690 1.00 95.06 119 ASN A N 1
ATOM 911 C CA . ASN A 1 119 ? -5.174 -6.307 13.918 1.00 95.06 119 ASN A CA 1
ATOM 912 C C . ASN A 1 119 ? -5.238 -6.602 12.400 1.00 95.06 119 ASN A C 1
ATOM 914 O O . ASN A 1 119 ? -4.470 -7.436 11.899 1.00 95.06 119 ASN A O 1
ATOM 918 N N . PRO A 1 120 ? -6.091 -5.903 11.622 1.00 96.19 120 PRO A N 1
ATOM 919 C CA . PRO A 1 120 ? -6.275 -6.190 10.199 1.00 96.19 120 PRO A CA 1
ATOM 920 C C . PRO A 1 120 ? -5.024 -5.869 9.368 1.00 96.19 120 PRO A C 1
ATOM 922 O O . PRO A 1 120 ? -4.768 -6.514 8.351 1.00 96.19 120 PRO A O 1
ATOM 925 N N . PHE A 1 121 ? -4.188 -4.934 9.824 1.00 97.56 121 PHE A N 1
ATOM 926 C CA . PHE A 1 121 ? -2.922 -4.569 9.181 1.00 97.56 121 PHE A CA 1
ATOM 927 C C . PHE A 1 121 ? -1.790 -5.570 9.480 1.00 97.56 121 PHE A C 1
ATOM 929 O O . PHE A 1 121 ? -0.731 -5.539 8.841 1.00 97.56 121 PHE A O 1
ATOM 936 N N . GLY A 1 122 ? -1.987 -6.446 10.472 1.00 95.94 122 GLY A N 1
ATOM 937 C CA . GLY A 1 122 ? -1.127 -7.590 10.785 1.00 95.94 122 GLY A CA 1
ATOM 938 C C . GLY A 1 122 ? -1.516 -8.877 10.046 1.00 95.94 122 GLY A C 1
ATOM 939 O O . GLY A 1 122 ? -0.790 -9.873 10.120 1.00 95.94 122 GLY A O 1
ATOM 940 N N . ALA A 1 123 ? -2.633 -8.871 9.309 1.00 96.62 123 ALA A N 1
ATOM 941 C CA . ALA A 1 123 ? -3.161 -10.052 8.638 1.00 96.62 123 ALA A CA 1
ATOM 942 C C . ALA A 1 123 ? -2.145 -10.684 7.667 1.00 96.62 123 ALA A C 1
ATOM 944 O O . ALA A 1 123 ? -1.387 -10.001 6.972 1.00 96.62 123 ALA A O 1
ATOM 945 N N . ARG A 1 124 ? -2.154 -12.023 7.574 1.00 96.62 124 ARG A N 1
ATOM 946 C CA . ARG A 1 124 ? -1.247 -12.785 6.691 1.00 96.62 124 ARG A CA 1
ATOM 947 C C . ARG A 1 124 ? -1.329 -12.322 5.235 1.00 96.62 124 ARG A C 1
ATOM 949 O O . ARG A 1 124 ? -0.288 -12.163 4.607 1.00 96.62 124 ARG A O 1
ATOM 956 N N . ALA A 1 125 ? -2.535 -12.062 4.734 1.00 96.62 125 ALA A N 1
ATOM 957 C CA . ALA A 1 125 ? -2.752 -11.591 3.368 1.00 96.62 125 ALA A CA 1
ATOM 958 C C . ALA A 1 125 ? -2.040 -10.253 3.086 1.00 96.62 125 ALA A C 1
ATOM 960 O O . ALA A 1 125 ? -1.396 -10.112 2.053 1.00 96.62 125 ALA A O 1
ATOM 961 N N . VAL A 1 126 ? -2.068 -9.310 4.037 1.00 98.00 126 VAL A N 1
ATOM 962 C CA . VAL A 1 126 ? -1.384 -8.009 3.913 1.00 98.00 126 VAL A CA 1
ATOM 963 C C . VAL A 1 126 ? 0.133 -8.189 3.873 1.00 98.00 126 VAL A C 1
ATOM 965 O O . VAL A 1 126 ? 0.809 -7.568 3.057 1.00 98.00 126 VAL A O 1
ATOM 968 N N . ARG A 1 127 ? 0.682 -9.077 4.713 1.00 97.56 127 ARG A N 1
ATOM 969 C CA . ARG A 1 127 ? 2.126 -9.369 4.725 1.00 97.56 127 ARG A CA 1
ATOM 970 C C . ARG A 1 127 ? 2.610 -9.983 3.412 1.00 97.56 127 ARG A C 1
ATOM 972 O O . ARG A 1 127 ? 3.640 -9.555 2.901 1.00 97.56 127 ARG A O 1
ATOM 979 N N . LEU A 1 128 ? 1.871 -10.953 2.872 1.00 97.88 128 LEU A N 1
ATOM 980 C CA . LEU A 1 128 ? 2.197 -11.570 1.582 1.00 97.88 128 LEU A CA 1
ATOM 981 C C . LEU A 1 128 ? 2.103 -10.555 0.442 1.00 97.88 128 LEU A C 1
ATOM 983 O O . LEU A 1 128 ? 3.037 -10.436 -0.338 1.00 97.88 128 LEU A O 1
ATOM 987 N N . TYR A 1 129 ? 1.050 -9.737 0.421 1.00 98.1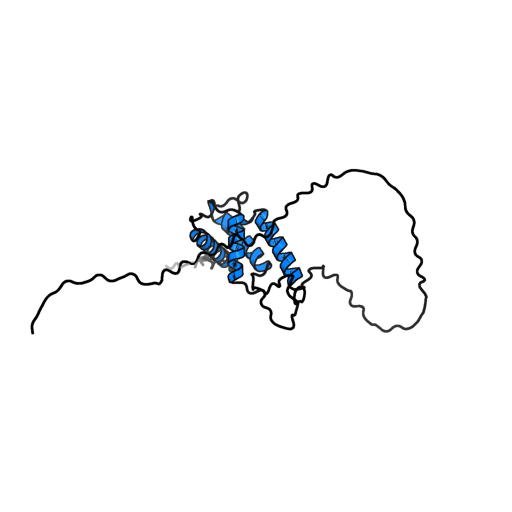9 129 TYR A N 1
ATOM 988 C CA . TYR A 1 129 ? 0.912 -8.673 -0.569 1.00 98.19 129 TYR A CA 1
ATOM 989 C C . TYR A 1 129 ? 2.104 -7.706 -0.566 1.00 98.19 129 TYR A C 1
ATOM 991 O O . TYR A 1 129 ? 2.663 -7.416 -1.619 1.00 98.19 129 TYR A O 1
ATOM 999 N N . LEU A 1 130 ? 2.539 -7.223 0.604 1.00 98.06 130 LEU A N 1
ATOM 1000 C CA . LEU A 1 130 ? 3.692 -6.318 0.686 1.00 98.06 130 LEU A CA 1
ATOM 1001 C C . LEU A 1 130 ? 4.992 -6.981 0.205 1.00 98.06 130 LEU A C 1
ATOM 1003 O O . LEU A 1 130 ? 5.822 -6.314 -0.417 1.00 98.06 130 LEU A O 1
ATOM 1007 N N . HIS A 1 131 ? 5.161 -8.280 0.467 1.00 97.44 131 HIS A N 1
ATOM 1008 C CA . HIS A 1 131 ? 6.280 -9.061 -0.056 1.00 97.44 131 HIS A CA 1
ATOM 1009 C C . HIS A 1 131 ? 6.238 -9.134 -1.591 1.00 97.44 131 HIS A C 1
ATOM 1011 O O . HIS A 1 131 ? 7.214 -8.780 -2.252 1.00 97.44 131 HIS A O 1
ATOM 1017 N N . ASP A 1 132 ? 5.089 -9.492 -2.162 1.00 96.94 132 ASP A N 1
ATOM 1018 C CA . ASP A 1 132 ? 4.913 -9.605 -3.612 1.00 96.94 132 ASP A CA 1
ATOM 1019 C C . ASP A 1 132 ? 5.094 -8.255 -4.316 1.00 96.94 132 ASP A C 1
ATOM 1021 O O . ASP A 1 132 ? 5.754 -8.173 -5.354 1.00 96.94 132 ASP A O 1
ATOM 1025 N N . VAL A 1 133 ? 4.590 -7.165 -3.727 1.00 97.44 133 VAL A N 1
ATOM 1026 C CA . VAL A 1 133 ? 4.804 -5.801 -4.233 1.00 97.44 133 VAL A CA 1
ATOM 1027 C C . VAL A 1 133 ? 6.287 -5.442 -4.227 1.00 97.44 133 VAL A C 1
ATOM 1029 O O . VAL A 1 133 ? 6.776 -4.882 -5.210 1.00 97.44 133 VAL A O 1
ATOM 1032 N N . ARG A 1 134 ? 7.019 -5.756 -3.152 1.00 96.31 134 ARG A N 1
ATOM 1033 C CA . ARG A 1 134 ? 8.463 -5.503 -3.073 1.00 96.31 134 ARG A CA 1
ATOM 1034 C C . ARG A 1 134 ? 9.207 -6.233 -4.191 1.00 96.31 134 ARG A C 1
ATOM 1036 O O . ARG A 1 134 ? 9.979 -5.597 -4.911 1.00 96.31 134 ARG A O 1
ATOM 1043 N N . ASP A 1 135 ? 8.955 -7.527 -4.359 1.00 95.44 135 ASP A N 1
ATOM 1044 C CA . ASP A 1 135 ? 9.634 -8.355 -5.358 1.00 95.44 135 ASP A CA 1
ATOM 1045 C C . ASP A 1 135 ? 9.280 -7.937 -6.784 1.00 95.44 135 ASP A C 1
ATOM 1047 O O . ASP A 1 135 ? 10.153 -7.821 -7.648 1.00 95.44 135 ASP A O 1
ATOM 1051 N N . PHE A 1 136 ? 8.004 -7.657 -7.038 1.00 96.06 136 PHE A N 1
ATOM 1052 C CA . PHE A 1 136 ? 7.546 -7.199 -8.339 1.00 96.06 136 PHE A CA 1
ATOM 1053 C C . PHE A 1 136 ? 8.117 -5.822 -8.696 1.00 96.06 136 PHE A C 1
ATOM 1055 O O . PHE A 1 136 ? 8.584 -5.615 -9.818 1.00 96.06 136 PHE A O 1
ATOM 1062 N N . GLN A 1 137 ? 8.149 -4.873 -7.754 1.00 95.88 137 GLN A N 1
ATOM 1063 C CA . GLN A 1 137 ? 8.758 -3.560 -7.988 1.00 95.88 137 GLN A CA 1
ATOM 1064 C C . GLN A 1 137 ? 10.272 -3.654 -8.203 1.00 95.88 137 GLN A C 1
ATOM 1066 O O . GLN A 1 137 ? 10.801 -2.956 -9.066 1.00 95.88 137 GLN A O 1
ATOM 1071 N N . ALA A 1 138 ? 10.964 -4.525 -7.464 1.00 94.19 138 ALA A N 1
ATOM 1072 C CA . ALA A 1 138 ? 12.391 -4.770 -7.643 1.00 94.19 138 ALA A CA 1
ATOM 1073 C C . ALA A 1 138 ? 12.694 -5.307 -9.052 1.00 94.19 138 ALA A C 1
ATOM 1075 O O . ALA A 1 138 ? 13.509 -4.728 -9.773 1.00 94.19 138 ALA A O 1
ATOM 1076 N N . LYS A 1 139 ? 11.972 -6.353 -9.478 1.00 94.56 139 LYS A N 1
ATOM 1077 C CA . LYS A 1 139 ? 12.104 -6.955 -10.814 1.00 94.56 139 LYS A CA 1
ATOM 1078 C C . LYS A 1 139 ? 11.741 -5.970 -11.922 1.00 94.56 139 LYS A C 1
ATOM 1080 O O . LYS A 1 139 ? 12.538 -5.759 -12.825 1.00 94.56 139 LYS A O 1
ATOM 1085 N N . SER A 1 140 ? 10.583 -5.316 -11.829 1.00 95.00 140 SER A N 1
ATOM 1086 C CA . SER A 1 140 ? 10.094 -4.412 -12.880 1.00 95.00 140 SER A CA 1
ATOM 1087 C C . SER A 1 140 ? 10.989 -3.199 -13.111 1.00 95.00 140 SER A C 1
ATOM 1089 O O . SER A 1 140 ? 11.072 -2.718 -14.236 1.00 95.00 140 SER A O 1
ATOM 1091 N N . ARG A 1 141 ? 11.688 -2.725 -12.075 1.00 93.88 141 ARG A N 1
ATOM 1092 C CA . ARG A 1 141 ? 12.597 -1.573 -12.148 1.00 93.88 141 ARG A CA 1
ATOM 1093 C C . ARG A 1 141 ? 14.067 -1.970 -12.291 1.00 93.88 141 ARG A C 1
ATOM 1095 O O . ARG A 1 141 ? 14.922 -1.098 -12.242 1.00 93.88 141 ARG A O 1
ATOM 1102 N N . GLY A 1 142 ? 14.391 -3.261 -12.388 1.00 89.94 142 GLY A N 1
ATOM 1103 C CA . GLY A 1 142 ? 15.781 -3.724 -12.488 1.00 89.94 142 GLY A CA 1
ATOM 1104 C C . GLY A 1 142 ? 16.632 -3.472 -11.243 1.00 89.94 142 GLY A C 1
ATOM 1105 O O . GLY A 1 142 ? 17.859 -3.514 -11.306 1.00 89.94 142 GLY A O 1
ATOM 1106 N N . VAL A 1 143 ? 16.004 -3.186 -10.102 1.00 82.94 143 VAL A N 1
ATOM 1107 C CA . VAL A 1 143 ? 16.699 -2.964 -8.834 1.00 82.94 143 VAL A CA 1
ATOM 1108 C C . VAL A 1 143 ? 16.838 -4.317 -8.156 1.00 82.94 143 VAL A C 1
ATOM 1110 O O . VAL A 1 143 ? 15.967 -4.735 -7.395 1.00 82.94 143 VAL A O 1
ATOM 1113 N N . SER A 1 144 ? 17.928 -5.028 -8.441 1.00 72.12 144 SER A N 1
ATOM 1114 C CA . SER A 1 144 ? 18.227 -6.248 -7.697 1.00 72.12 144 SER A CA 1
ATOM 1115 C C . SER A 1 144 ? 18.688 -5.896 -6.282 1.00 72.12 144 SER A C 1
ATOM 1117 O O . SER A 1 144 ? 19.635 -5.131 -6.094 1.00 72.12 144 SER A O 1
ATOM 1119 N N . TYR A 1 145 ? 18.022 -6.477 -5.284 1.00 60.62 145 TYR A N 1
ATOM 1120 C CA . TYR A 1 145 ? 18.466 -6.472 -3.889 1.00 60.62 145 TYR A CA 1
ATOM 1121 C C . TYR A 1 145 ? 19.434 -7.628 -3.599 1.00 60.62 145 TYR A C 1
ATOM 1123 O O . TYR A 1 145 ? 19.639 -7.956 -2.427 1.00 60.62 145 TYR A O 1
ATOM 1131 N N . GLU A 1 146 ? 20.024 -8.246 -4.638 1.00 54.25 146 GLU A N 1
ATOM 1132 C CA . GLU A 1 146 ? 21.175 -9.129 -4.469 1.00 54.25 146 GLU A CA 1
ATOM 1133 C C . GLU A 1 146 ? 22.156 -8.363 -3.593 1.00 54.25 146 GLU A C 1
ATOM 1135 O O . GLU A 1 146 ? 22.602 -7.266 -3.954 1.00 54.25 146 GLU A O 1
ATOM 1140 N N . LYS A 1 147 ? 22.374 -8.894 -2.383 1.00 45.75 147 LYS A N 1
ATOM 1141 C CA . LYS A 1 147 ? 23.309 -8.382 -1.386 1.00 45.75 147 LYS A CA 1
ATOM 1142 C C . LYS A 1 147 ? 24.440 -7.707 -2.129 1.00 45.75 147 LYS A C 1
ATOM 1144 O O . LYS A 1 147 ? 25.075 -8.340 -2.970 1.00 45.75 147 LYS A O 1
ATOM 1149 N N . LYS A 1 148 ? 24.713 -6.450 -1.791 1.00 49.69 148 LYS A N 1
ATOM 1150 C CA . LYS A 1 148 ? 25.973 -5.782 -2.097 1.00 49.69 148 LYS A CA 1
ATOM 1151 C C . LYS A 1 148 ? 27.097 -6.651 -1.513 1.00 49.69 148 LYS A C 1
ATOM 1153 O O . LYS A 1 148 ? 27.620 -6.369 -0.440 1.00 49.69 148 LYS A O 1
ATOM 1158 N N . ARG A 1 149 ? 27.444 -7.753 -2.190 1.00 50.28 149 ARG A N 1
ATOM 1159 C CA . ARG A 1 149 ? 28.711 -8.451 -2.087 1.00 50.28 149 ARG A CA 1
ATOM 1160 C C . ARG A 1 149 ? 29.672 -7.329 -2.406 1.00 50.28 149 ARG A C 1
ATOM 1162 O O . ARG A 1 149 ? 29.704 -6.843 -3.535 1.00 50.28 149 ARG A O 1
ATOM 1169 N N . LYS A 1 150 ? 30.357 -6.832 -1.376 1.00 48.22 150 LYS A N 1
ATOM 1170 C CA . LYS A 1 150 ? 31.557 -6.024 -1.542 1.00 48.22 150 LYS A CA 1
ATOM 1171 C C . LYS A 1 150 ? 32.407 -6.777 -2.563 1.00 48.22 150 LYS A C 1
ATOM 1173 O O . LYS A 1 150 ? 33.035 -7.766 -2.207 1.00 48.22 150 LYS A O 1
ATOM 1178 N N . ARG A 1 151 ? 32.390 -6.362 -3.830 1.00 55.91 151 ARG A N 1
ATOM 1179 C CA . ARG A 1 151 ? 33.519 -6.641 -4.706 1.00 55.91 151 ARG A CA 1
ATOM 1180 C C . ARG A 1 151 ? 34.678 -5.902 -4.039 1.00 55.91 151 ARG A C 1
ATOM 1182 O O . ARG A 1 151 ? 34.551 -4.687 -3.852 1.00 55.91 151 ARG A O 1
ATOM 1189 N N . PRO A 1 152 ? 35.747 -6.585 -3.596 1.00 49.84 152 PRO A N 1
ATOM 1190 C CA . PRO A 1 152 ? 36.973 -5.880 -3.275 1.00 49.84 152 PRO A CA 1
ATOM 1191 C C . PRO A 1 152 ? 37.309 -5.035 -4.503 1.00 49.84 152 PRO A C 1
ATOM 1193 O O . PRO A 1 152 ? 37.255 -5.541 -5.626 1.00 49.84 152 PRO A O 1
ATOM 1196 N N . LYS A 1 153 ? 37.593 -3.744 -4.313 1.00 46.91 153 LYS A N 1
ATOM 1197 C CA . LYS A 1 153 ? 38.299 -2.983 -5.342 1.00 46.91 153 LYS A CA 1
ATOM 1198 C C . LYS A 1 153 ? 39.602 -3.746 -5.561 1.00 46.91 153 LYS A C 1
ATOM 1200 O O . LYS A 1 153 ? 40.465 -3.718 -4.689 1.00 46.91 153 LYS A O 1
ATOM 1205 N N . GLN A 1 154 ? 39.702 -4.494 -6.657 1.00 48.84 154 GLN A N 1
ATOM 1206 C CA . GLN A 1 154 ? 40.993 -4.972 -7.119 1.00 48.84 154 GLN A CA 1
ATOM 1207 C C . GLN A 1 154 ? 41.782 -3.710 -7.430 1.00 48.84 154 GLN A C 1
ATOM 1209 O O . GLN A 1 154 ? 41.459 -2.964 -8.353 1.00 48.84 154 GLN A O 1
ATOM 1214 N N . ASN A 1 155 ? 42.729 -3.417 -6.549 1.00 41.06 155 ASN A N 1
ATOM 1215 C CA . ASN A 1 155 ? 43.745 -2.422 -6.789 1.00 41.06 155 ASN A CA 1
ATOM 1216 C C . ASN A 1 155 ? 44.516 -2.946 -8.003 1.00 41.06 155 ASN A C 1
ATOM 1218 O O . ASN A 1 155 ? 45.194 -3.968 -7.900 1.00 41.06 155 ASN A O 1
ATOM 1222 N N . ILE A 1 156 ? 44.329 -2.324 -9.168 1.00 50.59 156 ILE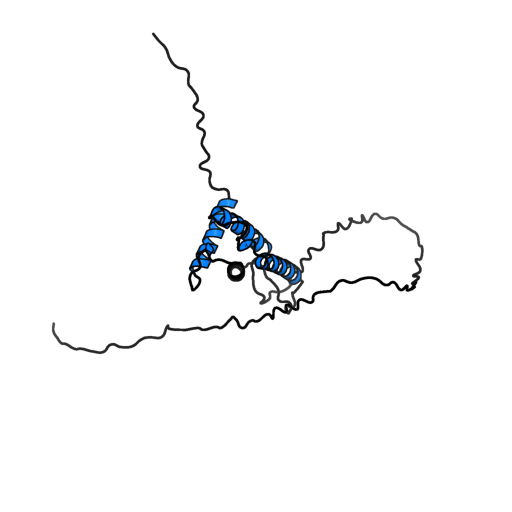 A N 1
ATOM 1223 C CA . ILE A 1 156 ? 45.184 -2.571 -10.327 1.00 50.59 156 ILE A CA 1
ATOM 1224 C C . ILE A 1 156 ? 46.511 -1.899 -9.981 1.00 50.59 156 ILE A C 1
ATOM 1226 O O . ILE A 1 156 ? 46.750 -0.739 -10.298 1.00 50.59 156 ILE A O 1
ATOM 1230 N N . ALA A 1 157 ? 47.330 -2.627 -9.229 1.00 40.16 157 ALA A N 1
ATOM 1231 C CA . ALA A 1 157 ? 48.744 -2.370 -9.092 1.00 40.16 157 ALA A CA 1
ATOM 1232 C C . ALA A 1 157 ? 49.456 -3.367 -10.005 1.00 40.16 157 ALA A C 1
ATOM 1234 O O . ALA A 1 157 ? 49.372 -4.581 -9.835 1.00 40.16 157 ALA A O 1
ATOM 1235 N N . ASN A 1 158 ? 50.089 -2.788 -11.014 1.00 42.19 158 ASN A N 1
ATOM 1236 C CA . ASN A 1 158 ? 51.051 -3.368 -11.928 1.00 42.19 158 ASN A C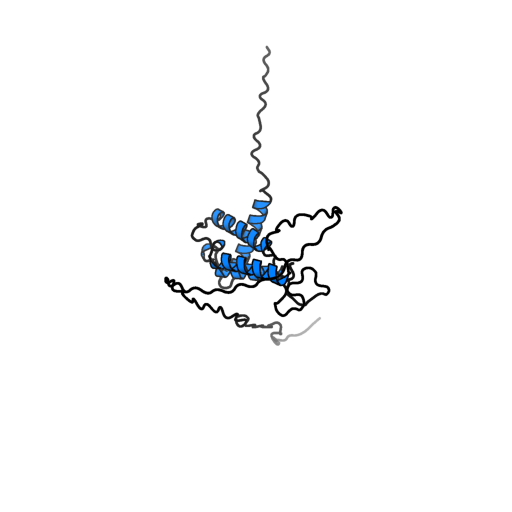A 1
ATOM 1237 C C . ASN A 1 158 ? 51.982 -4.385 -11.233 1.00 42.19 158 ASN A C 1
ATOM 1239 O O . ASN A 1 158 ? 52.730 -4.007 -10.334 1.00 42.19 158 ASN A O 1
ATOM 1243 N N . ALA A 1 159 ? 51.966 -5.645 -11.670 1.00 36.75 159 ALA A N 1
ATOM 1244 C CA . ALA A 1 159 ? 53.053 -6.588 -11.431 1.00 36.75 159 ALA A CA 1
ATOM 1245 C C . ALA A 1 159 ? 53.088 -7.642 -12.545 1.00 36.75 159 ALA A C 1
ATOM 1247 O O . ALA A 1 159 ? 52.096 -8.293 -12.867 1.00 36.75 159 ALA A O 1
ATOM 1248 N N . ASN A 1 160 ? 54.265 -7.724 -13.145 1.00 38.53 160 ASN A N 1
ATOM 1249 C CA . ASN A 1 160 ? 54.642 -8.470 -14.331 1.00 38.53 160 ASN A CA 1
ATOM 1250 C C . ASN A 1 160 ? 54.746 -9.987 -14.059 1.00 38.53 160 ASN A C 1
ATOM 1252 O O . ASN A 1 160 ? 55.099 -10.395 -12.955 1.00 38.53 160 ASN A O 1
ATOM 1256 N N . SER A 1 161 ? 54.567 -10.775 -15.129 1.00 41.22 161 SER A N 1
ATOM 1257 C CA . SER A 1 161 ? 55.173 -12.100 -15.399 1.00 41.22 161 SER A CA 1
ATOM 1258 C C . SER A 1 161 ? 54.910 -13.283 -14.443 1.00 41.22 161 SER A C 1
ATOM 1260 O O . SER A 1 161 ? 55.539 -13.400 -13.398 1.00 41.22 161 SER A O 1
ATOM 1262 N N . ASN A 1 162 ? 54.101 -14.263 -14.874 1.00 39.94 162 ASN A N 1
ATOM 1263 C CA . ASN A 1 162 ? 54.585 -15.536 -15.449 1.00 39.94 162 ASN A CA 1
ATOM 1264 C C . ASN A 1 162 ? 53.453 -16.562 -15.641 1.00 39.94 162 ASN A C 1
ATOM 1266 O O . ASN A 1 162 ? 52.522 -16.669 -14.848 1.00 39.94 162 ASN A O 1
ATOM 1270 N N . ALA A 1 163 ? 53.563 -17.301 -16.743 1.00 40.31 163 ALA A N 1
ATOM 1271 C CA . ALA A 1 163 ? 52.628 -18.303 -17.224 1.00 40.31 163 ALA A CA 1
ATOM 1272 C C . ALA A 1 163 ? 52.555 -19.556 -16.334 1.00 40.31 163 ALA A C 1
ATOM 1274 O O . ALA A 1 163 ? 53.581 -20.078 -15.907 1.00 40.31 163 ALA A O 1
ATOM 1275 N N . ALA A 1 164 ? 51.347 -20.101 -16.172 1.00 38.12 164 ALA A N 1
ATOM 1276 C CA . ALA A 1 164 ? 51.127 -21.527 -15.948 1.00 38.12 164 ALA A CA 1
ATOM 1277 C C . ALA A 1 164 ? 49.732 -21.909 -16.468 1.00 38.12 164 ALA A C 1
ATOM 1279 O O . ALA A 1 164 ? 48.713 -21.380 -16.024 1.00 38.12 164 ALA A O 1
ATOM 1280 N N . ALA A 1 165 ? 49.715 -22.794 -17.464 1.00 40.12 165 ALA A N 1
ATOM 1281 C CA . ALA A 1 165 ? 48.524 -23.349 -18.084 1.00 40.12 165 ALA A CA 1
ATOM 1282 C C . ALA A 1 165 ? 47.685 -24.134 -17.064 1.00 40.12 165 ALA A C 1
ATOM 1284 O O . ALA A 1 165 ? 48.214 -24.977 -16.342 1.00 40.12 165 ALA A O 1
ATOM 1285 N N . VAL A 1 166 ? 46.372 -23.889 -17.034 1.00 41.78 166 VAL A N 1
ATOM 1286 C CA . VAL A 1 166 ? 45.417 -24.705 -16.274 1.00 41.78 166 VAL A CA 1
ATOM 1287 C C . VAL A 1 166 ? 44.583 -25.499 -17.271 1.00 41.78 166 VAL A C 1
ATOM 1289 O O . VAL A 1 166 ? 43.665 -24.981 -17.903 1.00 41.78 166 VAL A O 1
ATOM 1292 N N . THR A 1 167 ? 44.963 -26.764 -17.427 1.00 34.00 167 THR A N 1
ATOM 1293 C CA . THR A 1 167 ? 44.223 -27.790 -18.158 1.00 34.00 167 THR A CA 1
ATOM 1294 C C . THR A 1 167 ? 42.923 -28.116 -17.424 1.00 34.00 167 THR A C 1
ATOM 1296 O O . THR A 1 167 ? 42.913 -28.347 -16.216 1.00 34.00 167 THR A O 1
ATOM 1299 N N . VAL A 1 168 ? 41.825 -28.135 -18.177 1.00 39.28 168 VAL A N 1
ATOM 1300 C CA . VAL A 1 168 ? 40.492 -28.559 -17.738 1.00 39.28 168 VAL A CA 1
ATOM 1301 C C . VAL A 1 168 ? 40.434 -30.087 -17.742 1.00 39.28 168 VAL A C 1
ATOM 1303 O O . VAL A 1 168 ? 40.538 -30.695 -18.804 1.00 39.28 168 VAL A O 1
ATOM 1306 N N . THR A 1 169 ? 40.208 -30.696 -16.575 1.00 32.59 169 THR A N 1
ATOM 1307 C CA . THR A 1 169 ? 39.851 -32.118 -16.456 1.00 32.59 169 THR A CA 1
ATOM 1308 C C . THR A 1 169 ? 38.483 -32.236 -15.791 1.00 32.59 169 THR A C 1
ATOM 1310 O O . THR A 1 169 ? 38.281 -31.826 -14.650 1.00 32.59 169 THR A O 1
ATOM 1313 N N . ILE A 1 170 ? 37.536 -32.777 -16.550 1.00 40.97 170 ILE A N 1
ATOM 1314 C CA . ILE A 1 170 ? 36.176 -33.143 -16.150 1.00 40.97 170 ILE A CA 1
ATOM 1315 C C . ILE A 1 170 ? 36.196 -34.574 -15.615 1.00 40.97 170 ILE A C 1
ATOM 1317 O O . ILE A 1 170 ? 36.564 -35.489 -16.345 1.00 40.97 170 ILE A O 1
ATOM 1321 N N . ASN A 1 171 ? 35.750 -34.763 -14.373 1.00 38.84 171 ASN A N 1
ATOM 1322 C CA . ASN A 1 171 ? 35.585 -36.077 -13.759 1.00 38.84 171 ASN A CA 1
ATOM 1323 C C . ASN A 1 171 ? 34.124 -36.282 -13.330 1.00 38.84 171 ASN A C 1
ATOM 1325 O O . ASN A 1 171 ? 33.626 -35.642 -12.405 1.00 38.84 171 ASN A O 1
ATOM 1329 N N . THR A 1 172 ? 33.445 -37.181 -14.041 1.00 37.75 172 THR A N 1
ATOM 1330 C CA . THR A 1 172 ? 32.110 -37.711 -13.745 1.00 37.75 172 THR A CA 1
ATOM 1331 C C . THR A 1 172 ? 32.231 -39.032 -12.990 1.00 37.75 172 THR A C 1
ATOM 1333 O O . THR A 1 172 ? 32.814 -39.979 -13.517 1.00 37.75 172 THR A O 1
AT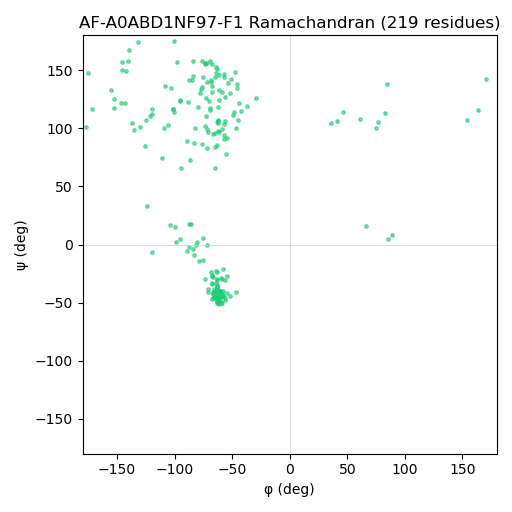OM 1336 N N . HIS A 1 173 ? 31.613 -39.140 -11.812 1.00 32.66 173 HIS A N 1
ATOM 1337 C CA . HIS A 1 173 ? 31.350 -40.427 -11.161 1.00 32.66 173 HIS A CA 1
ATOM 1338 C C . HIS A 1 173 ? 30.033 -40.330 -10.391 1.00 32.66 173 HIS A C 1
ATOM 1340 O O . HIS A 1 173 ? 29.874 -39.462 -9.532 1.00 32.66 173 HIS A O 1
ATOM 1346 N N . GLY A 1 174 ? 29.084 -41.200 -10.729 1.00 31.12 174 GLY A N 1
ATOM 1347 C CA . GLY A 1 174 ? 27.837 -41.351 -9.993 1.00 31.12 174 GLY A CA 1
ATOM 1348 C C . GLY A 1 174 ? 28.029 -42.121 -8.688 1.00 31.12 174 GLY A C 1
ATOM 1349 O O . GLY A 1 174 ? 28.959 -42.912 -8.550 1.00 31.12 174 GLY A O 1
ATOM 1350 N N . SER A 1 175 ? 27.099 -41.929 -7.754 1.00 30.66 175 SER A N 1
ATOM 1351 C CA . SER A 1 175 ? 26.735 -42.966 -6.795 1.00 30.66 175 SER A CA 1
ATOM 1352 C C . SER A 1 175 ? 25.316 -42.751 -6.273 1.00 30.66 175 SER A C 1
ATOM 1354 O O . SER A 1 175 ? 24.898 -41.649 -5.924 1.00 30.66 175 SER A O 1
ATOM 1356 N N . THR A 1 176 ? 24.599 -43.863 -6.280 1.00 32.34 176 THR A N 1
ATOM 1357 C CA . THR A 1 176 ? 23.295 -44.192 -5.709 1.00 32.34 176 THR A CA 1
ATOM 1358 C C . THR A 1 176 ? 23.217 -43.970 -4.196 1.00 32.34 176 THR A C 1
ATOM 1360 O O . THR A 1 176 ? 24.174 -44.261 -3.484 1.00 32.34 176 THR A O 1
ATOM 1363 N N . GLY A 1 177 ? 22.048 -43.569 -3.680 1.00 30.83 177 GLY A N 1
ATOM 1364 C CA . GLY A 1 177 ? 21.815 -43.502 -2.233 1.00 30.83 177 GLY A CA 1
ATOM 1365 C C . GLY A 1 177 ? 20.400 -43.096 -1.820 1.00 30.83 177 GLY A C 1
ATOM 1366 O O . GLY A 1 177 ? 20.048 -41.925 -1.832 1.00 30.83 177 GLY A O 1
ATOM 1367 N N . VAL A 1 178 ? 19.620 -44.103 -1.441 1.00 29.72 178 VAL A N 1
ATOM 1368 C CA . VAL A 1 178 ? 18.266 -44.120 -0.865 1.00 29.72 178 VAL A CA 1
ATOM 1369 C C . VAL A 1 178 ? 18.092 -43.202 0.358 1.00 29.72 178 VAL A C 1
ATOM 1371 O O . VAL A 1 178 ? 18.936 -43.217 1.250 1.00 29.72 178 VAL A O 1
ATOM 1374 N N . GLY A 1 179 ? 16.928 -42.543 0.494 1.00 28.12 179 GLY A N 1
ATOM 1375 C CA . GLY A 1 179 ? 16.399 -42.210 1.827 1.00 28.12 179 GLY A CA 1
ATOM 1376 C C . GLY A 1 179 ? 15.468 -40.999 1.980 1.00 28.12 179 GLY A C 1
ATOM 1377 O O . GLY A 1 179 ? 15.933 -39.875 2.090 1.00 28.12 179 GLY A O 1
ATOM 1378 N N . LYS A 1 180 ? 14.180 -41.307 2.202 1.00 27.00 180 LYS A N 1
ATOM 1379 C CA . LYS A 1 180 ? 13.191 -40.603 3.053 1.00 27.00 180 LYS A CA 1
ATOM 1380 C C . LYS A 1 180 ? 12.572 -39.271 2.586 1.00 27.00 180 LYS A C 1
ATOM 1382 O O . LYS A 1 180 ? 13.076 -38.187 2.829 1.00 27.00 180 LYS A O 1
ATOM 1387 N N . ALA A 1 181 ? 11.349 -39.433 2.075 1.00 32.06 181 ALA A N 1
ATOM 1388 C CA . ALA A 1 181 ? 10.106 -38.832 2.565 1.00 32.06 181 ALA A CA 1
ATOM 1389 C C . ALA A 1 181 ? 10.129 -37.364 3.023 1.00 32.06 181 ALA A C 1
ATOM 1391 O O . ALA A 1 181 ? 10.440 -37.071 4.173 1.00 32.06 181 ALA A O 1
ATOM 1392 N N . THR A 1 182 ? 9.550 -36.504 2.189 1.00 28.31 182 THR A N 1
ATOM 1393 C CA . THR A 1 182 ? 8.638 -35.447 2.634 1.00 28.31 182 THR A CA 1
ATOM 1394 C C . THR A 1 182 ? 7.536 -35.301 1.591 1.00 28.31 182 THR A C 1
ATOM 1396 O O . THR A 1 182 ? 7.793 -35.090 0.410 1.00 28.31 182 THR A O 1
ATOM 1399 N N . ALA A 1 183 ? 6.291 -35.480 2.028 1.00 30.56 183 ALA A N 1
ATOM 1400 C CA . ALA A 1 183 ? 5.116 -35.196 1.224 1.00 30.56 183 ALA A CA 1
ATOM 1401 C C . ALA A 1 183 ? 5.096 -33.694 0.913 1.00 30.56 183 ALA A C 1
ATOM 1403 O O . ALA A 1 183 ? 4.823 -32.869 1.786 1.00 30.56 183 ALA A O 1
ATOM 1404 N N . THR A 1 184 ? 5.418 -33.333 -0.325 1.00 27.66 184 THR A N 1
ATOM 1405 C CA . THR A 1 184 ? 5.125 -32.012 -0.870 1.00 27.66 184 THR A CA 1
ATOM 1406 C C . THR A 1 184 ? 3.627 -31.938 -1.101 1.00 27.66 184 THR A C 1
ATOM 1408 O O . THR A 1 184 ? 3.093 -32.475 -2.066 1.00 27.66 184 THR A O 1
ATOM 1411 N N . PHE A 1 185 ? 2.952 -31.304 -0.150 1.00 28.47 185 PHE A N 1
ATOM 1412 C CA . PHE A 1 185 ? 1.604 -30.790 -0.305 1.00 28.47 185 PHE A CA 1
ATOM 1413 C C . PHE A 1 185 ? 1.644 -29.744 -1.430 1.00 28.47 185 PHE A C 1
ATOM 1415 O O . PHE A 1 185 ? 2.044 -28.598 -1.214 1.00 28.47 185 PHE A O 1
ATOM 1422 N N . GLU A 1 186 ? 1.288 -30.152 -2.646 1.00 29.08 186 GLU A N 1
ATOM 1423 C CA . GLU A 1 186 ? 0.902 -29.223 -3.702 1.00 29.08 186 GLU A CA 1
ATOM 1424 C C . GLU A 1 186 ? -0.407 -28.567 -3.277 1.00 29.08 186 GLU A C 1
ATOM 1426 O O . GLU A 1 186 ? -1.501 -29.095 -3.454 1.00 29.08 186 GLU A O 1
ATOM 1431 N N . ILE A 1 187 ? -0.289 -27.395 -2.662 1.00 32.78 187 ILE A N 1
ATOM 1432 C CA . ILE A 1 187 ? -1.383 -26.439 -2.663 1.00 32.78 187 ILE A CA 1
ATOM 1433 C C . ILE A 1 187 ? -1.258 -25.691 -3.986 1.00 32.78 187 ILE A C 1
ATOM 1435 O O . ILE A 1 187 ? -0.609 -24.647 -4.075 1.00 32.78 187 ILE A O 1
ATOM 1439 N N . GLU A 1 188 ? -1.876 -26.258 -5.023 1.00 33.53 188 GLU A N 1
ATOM 1440 C CA . GLU A 1 188 ? -2.391 -25.483 -6.144 1.00 33.53 188 GLU A CA 1
ATOM 1441 C C . GLU A 1 188 ? -3.329 -24.406 -5.583 1.00 33.53 188 GLU A C 1
ATOM 1443 O O . GLU A 1 188 ? -4.526 -24.602 -5.389 1.00 33.53 188 GLU A O 1
ATOM 1448 N N . LEU A 1 189 ? -2.779 -23.230 -5.303 1.00 33.28 189 LEU A N 1
ATOM 1449 C CA . LEU A 1 189 ? -3.544 -21.994 -5.328 1.00 33.28 189 LEU A CA 1
ATOM 1450 C C . LEU A 1 189 ? -3.036 -21.184 -6.507 1.00 33.28 189 LEU A C 1
ATOM 1452 O O . LEU A 1 189 ? -2.336 -20.181 -6.369 1.00 33.28 189 LEU A O 1
ATOM 1456 N N . GLY A 1 190 ? -3.440 -21.647 -7.690 1.00 28.81 190 GLY A N 1
ATOM 1457 C CA . GLY A 1 190 ? -3.634 -20.777 -8.832 1.00 28.81 190 GLY A CA 1
ATOM 1458 C C . GLY A 1 190 ? -4.645 -19.703 -8.448 1.00 28.81 190 GLY A C 1
ATOM 1459 O O . GLY A 1 190 ? -5.850 -19.872 -8.613 1.00 28.81 190 GLY A O 1
ATOM 1460 N N . VAL A 1 191 ? -4.159 -18.576 -7.925 1.00 35.19 191 VAL A N 1
ATOM 1461 C CA . VAL A 1 191 ? -4.951 -17.349 -7.888 1.00 35.19 191 VAL A CA 1
ATOM 1462 C C . VAL A 1 191 ? -4.927 -16.802 -9.303 1.00 35.19 191 VAL A C 1
ATOM 1464 O O . VAL A 1 191 ? -4.067 -16.020 -9.703 1.00 35.19 191 VAL A O 1
ATOM 1467 N N . PHE A 1 192 ? -5.880 -17.314 -10.071 1.00 27.78 192 PHE A N 1
ATOM 1468 C CA . PHE A 1 192 ? -6.327 -16.786 -11.337 1.00 27.78 192 PHE A CA 1
ATOM 1469 C C . PHE A 1 192 ? -6.501 -15.271 -11.183 1.00 27.78 192 PHE A C 1
ATOM 1471 O O . PHE A 1 192 ? -7.413 -14.788 -10.508 1.00 27.78 192 PHE A O 1
ATOM 1478 N N . TRP A 1 193 ? -5.578 -14.519 -11.775 1.00 35.75 193 TRP A N 1
ATOM 1479 C CA . TRP A 1 193 ? -5.705 -13.087 -11.973 1.00 35.75 193 TRP A CA 1
ATOM 1480 C C . TRP A 1 193 ? -6.973 -12.863 -12.804 1.00 35.75 193 TRP A C 1
ATOM 1482 O O . TRP A 1 193 ? -6.982 -13.104 -14.009 1.00 35.75 193 TRP A O 1
ATOM 1492 N N . ASN A 1 194 ? -8.075 -12.496 -12.146 1.00 28.84 194 ASN A N 1
ATOM 1493 C CA . ASN A 1 194 ? -9.348 -12.255 -12.809 1.00 28.84 194 ASN A CA 1
ATOM 1494 C C . ASN A 1 194 ? -9.627 -10.744 -12.872 1.00 28.84 194 ASN A C 1
ATOM 1496 O O . ASN A 1 194 ? -10.051 -10.161 -11.872 1.00 28.84 194 ASN A O 1
ATOM 1500 N N . PRO A 1 195 ? -9.439 -10.094 -14.033 1.00 41.16 195 PRO A N 1
ATOM 1501 C CA . PRO A 1 195 ? -9.763 -8.681 -14.218 1.00 41.16 195 PRO A CA 1
ATOM 1502 C C . PRO A 1 195 ? -11.281 -8.405 -14.260 1.00 41.16 195 PRO A C 1
ATOM 1504 O O . PRO A 1 195 ? -11.687 -7.253 -14.378 1.00 41.16 195 PRO A O 1
ATOM 1507 N N . LYS A 1 196 ? -12.146 -9.427 -14.144 1.00 32.91 196 LYS A N 1
ATOM 1508 C CA . LYS A 1 196 ? -13.608 -9.288 -14.279 1.00 32.91 196 LYS A CA 1
ATOM 1509 C C . LYS A 1 196 ? -14.348 -8.761 -13.045 1.00 32.91 196 LYS A C 1
ATOM 1511 O O . LYS A 1 196 ? -15.562 -8.608 -13.117 1.00 32.91 196 LYS A O 1
ATOM 1516 N N . TYR A 1 197 ? -13.666 -8.421 -11.950 1.00 41.38 197 TYR A N 1
ATOM 1517 C CA . TYR A 1 197 ? -14.300 -7.641 -10.872 1.00 41.38 197 TYR A CA 1
ATOM 1518 C C . TYR A 1 197 ? -14.342 -6.134 -11.166 1.00 41.38 197 TYR A C 1
ATOM 1520 O O . TYR A 1 197 ? -14.931 -5.374 -10.405 1.00 41.38 197 TYR A O 1
ATOM 1528 N N . PHE A 1 198 ? -13.807 -5.701 -12.313 1.00 41.44 198 PHE A N 1
ATOM 1529 C CA . PHE A 1 198 ? -14.121 -4.403 -12.895 1.00 41.44 198 PHE A CA 1
ATOM 1530 C C . PHE A 1 198 ? -15.372 -4.525 -13.779 1.00 41.44 198 PHE A C 1
ATOM 1532 O O . PHE A 1 198 ? -15.296 -4.510 -15.007 1.00 41.44 198 PHE A O 1
ATOM 1539 N N . VAL A 1 199 ? -16.545 -4.678 -13.156 1.00 32.84 199 VAL A N 1
ATOM 1540 C CA . VAL A 1 199 ? -17.798 -4.353 -13.847 1.00 32.84 199 VAL A CA 1
ATOM 1541 C C . VAL A 1 199 ? -17.990 -2.850 -13.730 1.00 32.84 199 VAL A C 1
ATOM 1543 O O . VAL A 1 199 ? -18.432 -2.325 -12.711 1.00 32.84 199 VAL A O 1
ATOM 1546 N N . SER A 1 200 ? -17.636 -2.174 -14.815 1.00 35.34 200 SER A N 1
ATOM 1547 C CA . SER A 1 200 ? -18.142 -0.852 -15.140 1.00 35.34 200 SER A CA 1
ATOM 1548 C C . SER A 1 200 ? -19.672 -0.896 -15.197 1.00 35.34 200 SER A C 1
ATOM 1550 O O . SER A 1 200 ? -20.243 -1.698 -15.938 1.00 35.34 200 SER A O 1
ATOM 1552 N N . LYS A 1 201 ? -20.333 -0.012 -14.450 1.00 32.47 201 LYS A N 1
ATOM 1553 C CA . LYS A 1 201 ? -21.587 0.603 -14.889 1.00 32.47 201 LYS A CA 1
ATOM 1554 C C . LYS A 1 201 ? -21.528 2.093 -14.587 1.00 32.47 201 LYS A C 1
ATOM 1556 O O . LYS A 1 201 ? -21.767 2.529 -13.464 1.00 32.47 201 LYS A O 1
ATOM 1561 N N . GLU A 1 202 ? -21.202 2.848 -15.631 1.00 40.38 202 GLU A N 1
ATOM 1562 C CA . GLU A 1 202 ? -21.733 4.190 -15.843 1.00 40.38 202 GLU A CA 1
ATOM 1563 C C . GLU A 1 202 ? -23.249 4.199 -15.614 1.00 40.38 202 GLU A C 1
ATOM 1565 O O . GLU A 1 202 ? -23.960 3.338 -16.133 1.00 40.38 202 GLU A O 1
ATOM 1570 N N . ILE A 1 203 ? -23.745 5.235 -14.939 1.00 34.88 203 ILE A N 1
ATOM 1571 C CA . ILE A 1 203 ? -24.978 5.897 -15.360 1.00 34.88 203 ILE A CA 1
ATOM 1572 C C . ILE A 1 203 ? -24.678 7.393 -15.408 1.00 34.88 203 ILE A C 1
ATOM 1574 O O . ILE A 1 203 ? -24.662 8.087 -14.393 1.00 34.88 203 ILE A O 1
ATOM 1578 N N . SER A 1 204 ? -24.453 7.875 -16.629 1.00 37.34 204 SER A N 1
ATOM 1579 C CA . SER A 1 204 ? -24.910 9.196 -17.042 1.00 37.34 204 SER A CA 1
ATOM 1580 C C . SER A 1 204 ? -26.386 9.350 -16.674 1.00 37.34 204 SER A C 1
ATOM 1582 O O . SER A 1 204 ? -27.245 8.712 -17.275 1.00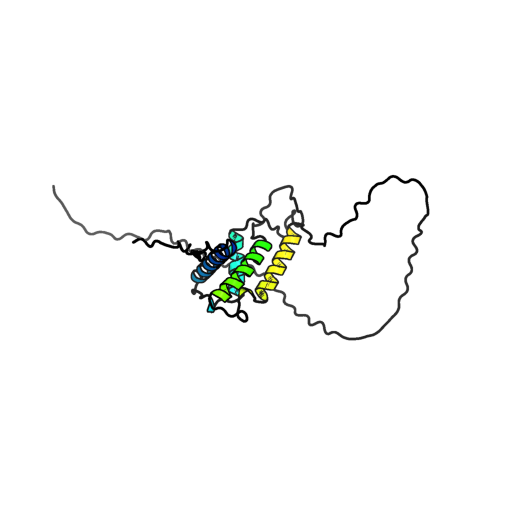 37.34 204 SER A O 1
ATOM 1584 N N . SER A 1 205 ? -26.682 10.216 -15.707 1.00 38.25 205 SER A N 1
ATOM 1585 C CA . SER A 1 205 ? -28.015 10.808 -15.524 1.00 38.25 205 SER A CA 1
ATOM 1586 C C . SER A 1 205 ? -27.959 12.340 -15.537 1.00 38.25 205 SER A C 1
ATOM 1588 O O . SER A 1 205 ? -28.742 13.005 -14.866 1.00 38.25 205 SER A O 1
ATOM 1590 N N . LEU A 1 206 ? -27.043 12.912 -16.327 1.00 40.09 206 LEU A N 1
ATOM 1591 C CA . LEU A 1 206 ? -27.153 14.288 -16.815 1.00 40.09 206 LEU A CA 1
ATOM 1592 C C . LEU A 1 206 ? -27.799 14.278 -18.204 1.00 40.09 206 LEU A C 1
ATOM 1594 O O . LEU A 1 206 ? -27.173 14.618 -19.199 1.00 40.09 206 LEU A O 1
ATOM 1598 N N . LEU A 1 207 ? -29.065 13.871 -18.255 1.00 34.94 207 LEU A N 1
ATOM 1599 C CA . LEU A 1 207 ? -30.002 14.302 -19.285 1.00 34.94 207 LEU A CA 1
ATOM 1600 C C . LEU A 1 207 ? -31.327 14.613 -18.587 1.00 34.94 207 LEU A C 1
ATOM 1602 O O . LEU A 1 207 ? -32.031 13.728 -18.112 1.00 34.94 207 LEU A O 1
ATOM 1606 N N . THR A 1 208 ? -31.568 15.916 -18.467 1.00 40.66 208 THR A N 1
ATOM 1607 C CA . THR A 1 208 ? -32.835 16.593 -18.754 1.00 40.66 208 THR A CA 1
ATOM 1608 C C . THR A 1 208 ? -34.108 15.817 -18.408 1.00 40.66 208 THR A C 1
ATOM 1610 O O . THR A 1 208 ? -34.542 14.944 -19.152 1.00 40.66 208 THR A O 1
ATOM 1613 N N . SER A 1 209 ? -34.761 16.209 -17.313 1.00 37.53 209 SER A N 1
ATOM 1614 C CA . SER A 1 209 ? -36.173 15.892 -17.073 1.00 37.53 209 SER A CA 1
ATOM 1615 C C . SER A 1 209 ? -37.088 17.065 -17.460 1.00 37.53 209 SER A C 1
ATOM 1617 O O . SER A 1 209 ? -36.611 18.196 -17.571 1.00 37.53 209 SER A O 1
ATOM 1619 N N . PRO A 1 210 ? -38.374 16.781 -17.741 1.00 44.78 210 PRO A N 1
ATOM 1620 C CA . PRO A 1 210 ? -39.170 17.485 -18.738 1.00 44.78 210 PRO A CA 1
ATOM 1621 C C . PRO A 1 210 ? -40.126 18.539 -18.159 1.00 44.78 210 PRO A C 1
ATOM 1623 O O . PRO A 1 210 ? -40.287 18.699 -16.953 1.00 44.78 210 PRO A O 1
ATOM 1626 N N . ALA A 1 211 ? -40.760 19.240 -19.097 1.00 40.28 211 ALA A N 1
ATOM 1627 C CA . ALA A 1 211 ? -41.761 20.283 -18.948 1.00 40.28 211 ALA A CA 1
ATOM 1628 C C . ALA A 1 211 ? -42.889 19.991 -17.939 1.00 40.28 211 ALA A C 1
ATOM 1630 O O . ALA A 1 211 ? -43.555 18.959 -18.009 1.00 40.28 211 ALA A O 1
ATOM 1631 N N . ALA A 1 212 ? -43.189 20.995 -17.112 1.00 42.78 212 ALA A N 1
ATOM 1632 C CA . ALA A 1 212 ? -44.527 21.242 -16.588 1.00 42.78 212 ALA A CA 1
ATOM 1633 C C . ALA A 1 212 ? -45.143 22.386 -17.409 1.00 42.78 212 ALA A C 1
ATOM 1635 O O . ALA A 1 212 ? -44.604 23.493 -17.454 1.00 42.78 212 ALA A O 1
ATOM 1636 N N . GLY A 1 213 ? -46.227 22.085 -18.120 1.00 38.41 213 GLY A N 1
ATOM 1637 C CA . GLY A 1 213 ? -46.982 23.042 -18.918 1.00 38.41 213 GLY A CA 1
ATOM 1638 C C . GLY A 1 213 ? -48.011 23.824 -18.099 1.00 38.41 213 GLY A C 1
ATOM 1639 O O . GLY A 1 213 ? -48.638 23.279 -17.198 1.00 38.41 213 GLY A O 1
ATOM 1640 N N . LEU A 1 214 ? -48.169 25.089 -18.504 1.00 41.81 214 LEU A N 1
ATOM 1641 C CA . LEU A 1 214 ? -49.406 25.873 -18.634 1.00 41.81 214 LEU A CA 1
ATOM 1642 C C . LEU A 1 214 ? -50.432 25.853 -17.489 1.00 41.81 214 LEU A C 1
ATOM 1644 O O . LEU A 1 214 ? -51.203 24.912 -17.367 1.00 41.81 214 LEU A O 1
ATOM 1648 N N . THR A 1 215 ? -50.616 27.017 -16.854 1.00 48.72 215 THR A N 1
ATOM 1649 C CA . THR A 1 215 ? -51.918 27.712 -16.880 1.00 48.72 215 THR A CA 1
ATOM 1650 C C . THR A 1 215 ? -51.727 29.233 -16.967 1.00 48.72 215 THR A C 1
ATOM 1652 O O . THR A 1 215 ? -50.710 29.791 -16.567 1.00 48.72 215 THR A O 1
ATOM 1655 N N . SER A 1 216 ? -52.707 29.848 -17.614 1.00 50.47 216 SER A N 1
ATOM 1656 C CA . SER A 1 216 ? -52.892 31.223 -18.085 1.00 50.47 216 SER A CA 1
ATOM 1657 C C . SER A 1 216 ? -53.181 32.272 -17.005 1.00 50.47 216 SER A C 1
ATOM 1659 O O . SER A 1 216 ? -53.810 31.930 -16.008 1.00 50.47 216 SER A O 1
ATOM 1661 N N . ASN A 1 217 ? -52.882 33.553 -17.289 1.00 41.59 217 ASN A N 1
ATOM 1662 C CA . ASN A 1 217 ? -53.824 34.705 -17.299 1.00 41.59 217 ASN A CA 1
ATOM 1663 C C . ASN A 1 217 ? -53.055 36.046 -17.264 1.00 41.59 217 ASN A C 1
ATOM 1665 O O . ASN A 1 217 ? -52.190 36.245 -16.425 1.00 41.59 217 ASN A O 1
ATOM 1669 N N . LEU A 1 218 ? -53.166 36.859 -18.322 1.00 51.00 218 LEU A N 1
ATOM 1670 C CA . LEU A 1 218 ? -54.039 38.043 -18.461 1.00 51.00 218 LEU A CA 1
ATOM 1671 C C . LEU A 1 218 ? -53.539 39.306 -17.725 1.00 51.00 218 LEU A C 1
ATOM 1673 O O . LEU A 1 218 ? -53.770 39.482 -16.539 1.00 51.00 218 LEU A O 1
ATOM 1677 N N . ASN A 1 219 ? -53.032 40.224 -18.554 1.00 47.41 219 ASN A N 1
ATOM 1678 C CA . ASN A 1 219 ? -53.452 41.626 -18.659 1.00 47.41 219 ASN A CA 1
ATOM 1679 C C . ASN A 1 219 ? -52.887 42.710 -17.710 1.00 47.41 219 ASN A C 1
ATOM 1681 O O . ASN A 1 219 ? -52.883 42.587 -16.493 1.00 47.41 219 ASN A O 1
ATOM 1685 N N . SER A 1 220 ? -52.608 43.838 -18.375 1.00 54.47 220 SER A N 1
ATOM 1686 C CA . SER A 1 220 ? -52.702 45.235 -17.934 1.00 54.47 220 SER A CA 1
ATOM 1687 C C . SER A 1 220 ? -51.584 45.908 -17.125 1.00 54.47 220 SER A C 1
ATOM 1689 O O . SER A 1 220 ? -51.452 45.713 -15.919 1.00 54.47 220 SER A O 1
ATOM 1691 N N . SER A 1 221 ? -50.990 46.874 -17.847 1.00 52.94 221 SER A N 1
ATOM 1692 C CA . SER A 1 221 ? -50.646 48.263 -17.474 1.00 52.94 221 SER A CA 1
ATOM 1693 C C . SER A 1 221 ? -49.175 48.581 -17.249 1.00 52.94 221 SER A C 1
ATOM 1695 O O . SER A 1 221 ? -48.569 48.034 -16.307 1.00 52.94 221 SER A O 1
#

Sequence (221 aa):
MESVASSAVTSINRGSNGTPSRYENQKRRDWNTFCQYLSNHRPPLSAAACGGAHVLEFLHYLDQFGKTKVHSPTCPFFGLPNPPAPCPCPLRQAWGSLDALIGRLRAAFEENGGRPETNPFGARAVRLYLHDVRDFQAKSRGVSYEKKRKRPKQNIANANSNAAAVTVTINTHGSTGVGKATATFEIELGVFWNPKYFVSKEISSLLTSPAAGLTSNLNSS

Radius of gyration: 32.86 Å; Cα contacts (8 Å, |Δi|>4): 138; chains: 1; bounding box: 109×92×84 Å

Nearest PDB structures (foldseek):
  8p5q-assembly1_A  TM=9.461E-01  e=2.250E-19  Arabidopsis thaliana

Organism: NCBI:txid520843

Mean predicted aligned error: 18.31 Å

Foldseek 3Di:
DDDDDDDDPPPPPPPPPDDPPPLVVVLVVLQVVLQVLQCPDVVRDDPVNDALVSVVVVQVVQQVVADAFQADPPDPCFLAQDDPDDDPGGGGHDLVVSVVSLVSPLVVCVVVVHDNVRRRSPDPVNVVVSVVSNVRRCRRNNPDVPPPPPPPPPPPDDDDDDDDDDDDDDDDDDDDDDDDDDDDPPPPPPPPPDPVVPPDDDDDPPDDDDDDDDDDDDDDD